Protein AF-A0A921B2R6-F1 (afdb_monomer_lite)

InterPro domains:
  IPR004843 Calcineurin-like, phosphoesterase domain [PF00149] (112-328)
  IPR029052 Metallo-dependent phosphatase-like [G3DSA:3.60.21.10] (110-332)
  IPR029052 Metallo-dependent phosphatase-like [SSF56300] (111-329)

Organism: NCBI:txid51664

Foldseek 3Di:
DDDDPDCQDDPVRVVVCFVPQDADWDWDWGQGPVRDTFIWIWGQDPQRKIKTFGDDDPDDGPDFIWIWGQDPPVRTIDDIFTDDDAADPVLLVVLLVVLVVCVVVDDLLDAAEQEDEQLQEDPDRDPVHHYNCLLNVLRSSLSNLVSVNHQEYEYQENSHVLQDQLVRLLVSLLSSQCSQLVHDHQYAYAHYLNSQSLNNCVPPVVQQGSHDQCSSLVRHVVSNVVDPQKDFDDSLFSWIWGDRPQEIEIEGHQLNDDQDADPVRGGPDRSNPARHHDPVVVVRVVVVLVVNVRGHYHYGHRWQLADPVRHGRGNYCSVLVVVVVVCSVVVHDDDRDPDPDD

Sequence (342 aa):
MINKLSNFLNKQRLNQLEHYRHPGFFKVTLTNENGKKVPYTLVVTRQHQQLLLPQQKADGLTGPLYFRSYSSYFKRYNSLTELPLGARQFVKAYLQTFAEQINPKLTPASLTLGVVTDTHDKADANYTYYGSNGQQHIEELNLLDQTGILDFKGHLGDAIDGSDPGNISQAHLGKIVATLNQDKTPFFMAKGNHDENDKYDEKFFHNHPSFQANTYGNLVYKKLLSQPQIKQLSYQTGLSYFDKGQVRVIVLNTSDVPYLITANGLKKYDVKLTLAIRQQQIAELITVLQQSEGKQIVVLGHANLLKADGSEGLQFNGHAVHELLVAFNRHLKGRLCPKSTN

pLDDT: mean 83.72, std 16.18, range [24.61, 98.19]

Structure (mmCIF, N/CA/C/O backbone):
data_AF-A0A921B2R6-F1
#
_entry.id   AF-A0A921B2R6-F1
#
loop_
_atom_site.group_PDB
_atom_site.id
_atom_site.type_symbol
_atom_site.label_atom_id
_atom_site.label_alt_id
_atom_site.label_comp_id
_atom_site.label_asym_id
_atom_site.label_entity_id
_atom_site.label_seq_id
_atom_site.pdbx_PDB_ins_code
_atom_site.Cartn_x
_atom_site.Cartn_y
_atom_site.Cartn_z
_atom_site.occupancy
_atom_site.B_iso_or_equiv
_atom_site.auth_seq_id
_atom_site.auth_comp_id
_atom_site.auth_asym_id
_atom_site.auth_atom_id
_atom_site.pdbx_PDB_model_num
ATOM 1 N N . MET A 1 1 ? -3.374 -37.370 -4.390 1.00 32.25 1 MET A N 1
ATOM 2 C CA . MET A 1 1 ? -3.129 -37.572 -5.837 1.00 32.25 1 MET A CA 1
ATOM 3 C C . MET A 1 1 ? -2.343 -36.382 -6.357 1.00 32.25 1 MET A C 1
ATOM 5 O O . MET A 1 1 ? -2.633 -35.263 -5.968 1.00 32.25 1 MET A O 1
ATOM 9 N N . ILE A 1 2 ? -1.299 -36.657 -7.132 1.00 24.61 2 ILE A N 1
ATOM 10 C CA . ILE A 1 2 ? -0.217 -35.744 -7.518 1.00 24.61 2 ILE A CA 1
ATOM 11 C C . ILE A 1 2 ? -0.722 -34.511 -8.288 1.00 24.61 2 ILE A C 1
ATOM 13 O O . ILE A 1 2 ? -1.495 -34.640 -9.236 1.00 24.61 2 ILE A O 1
ATOM 17 N N . ASN A 1 3 ? -0.211 -33.342 -7.883 1.00 31.14 3 ASN A N 1
ATOM 18 C CA . ASN A 1 3 ? -0.254 -32.053 -8.576 1.00 31.14 3 ASN A CA 1
ATOM 19 C C . ASN A 1 3 ? -0.073 -32.197 -10.097 1.00 31.14 3 ASN A C 1
ATOM 21 O O . ASN A 1 3 ? 1.013 -32.536 -10.568 1.00 31.14 3 ASN A O 1
ATOM 25 N N . LYS A 1 4 ? -1.095 -31.832 -10.874 1.00 28.98 4 LYS A N 1
ATOM 26 C CA . LYS A 1 4 ? -0.906 -31.365 -12.251 1.00 28.98 4 LYS A CA 1
ATOM 27 C C . LYS A 1 4 ? -1.136 -29.863 -12.258 1.00 28.98 4 LYS A C 1
ATOM 29 O O . LYS A 1 4 ? -2.268 -29.405 -12.363 1.00 28.98 4 LYS A O 1
ATOM 34 N N . LEU A 1 5 ? -0.035 -29.127 -12.108 1.00 31.19 5 LEU A N 1
ATOM 35 C CA . LEU A 1 5 ? 0.034 -27.716 -12.457 1.00 31.19 5 LEU A CA 1
ATOM 36 C C . LEU A 1 5 ? -0.616 -27.483 -13.827 1.00 31.19 5 LEU A C 1
ATOM 38 O O . LEU A 1 5 ? -0.401 -28.249 -14.770 1.00 31.19 5 LEU A O 1
ATOM 42 N N . SER A 1 6 ? -1.376 -26.395 -13.885 1.00 36.88 6 SER A N 1
ATOM 43 C CA . SER A 1 6 ? -1.863 -25.695 -15.069 1.00 36.88 6 SER A CA 1
ATOM 44 C C . SER A 1 6 ? -0.913 -25.821 -16.267 1.00 36.88 6 SER A C 1
ATOM 46 O O . SER A 1 6 ? 0.094 -25.120 -16.369 1.00 36.88 6 SER A O 1
ATOM 48 N N . ASN A 1 7 ? -1.250 -26.707 -17.201 1.00 40.56 7 ASN A N 1
ATOM 49 C CA . ASN A 1 7 ? -0.634 -26.771 -18.522 1.00 40.56 7 ASN A CA 1
ATOM 50 C C . ASN A 1 7 ? -1.624 -26.169 -19.520 1.00 40.56 7 ASN A C 1
ATOM 52 O O . ASN A 1 7 ? -2.203 -26.885 -20.336 1.00 40.56 7 ASN A O 1
ATOM 56 N N . PHE A 1 8 ? -1.805 -24.847 -19.465 1.00 46.44 8 PHE A N 1
ATOM 57 C CA . PHE A 1 8 ? -2.658 -24.136 -20.422 1.00 46.44 8 PHE A CA 1
ATOM 58 C C . PHE A 1 8 ? -2.160 -24.324 -21.872 1.00 46.44 8 PHE A C 1
ATOM 60 O O . PHE A 1 8 ? -2.940 -24.271 -22.818 1.00 46.44 8 PHE A O 1
ATOM 67 N N . LEU A 1 9 ? -0.869 -24.640 -22.073 1.00 51.62 9 LEU A N 1
ATOM 68 C CA . LEU A 1 9 ? -0.295 -25.016 -23.367 1.00 51.62 9 LEU A CA 1
ATOM 69 C C . LEU A 1 9 ? 0.734 -26.146 -23.204 1.00 51.62 9 LEU A C 1
ATOM 71 O O . LEU A 1 9 ? 1.780 -25.992 -22.580 1.00 51.62 9 LEU A O 1
ATOM 75 N N . ASN A 1 10 ? 0.444 -27.303 -23.797 1.00 48.66 10 ASN A N 1
ATOM 76 C CA . ASN A 1 10 ? 1.323 -28.474 -23.796 1.00 48.66 10 ASN A CA 1
ATOM 77 C C . ASN A 1 10 ? 2.674 -28.153 -24.489 1.00 48.66 10 ASN A C 1
ATOM 79 O O . ASN A 1 10 ? 2.668 -27.548 -25.562 1.00 48.66 10 ASN A O 1
ATOM 83 N N . LYS A 1 11 ? 3.823 -28.592 -23.942 1.00 44.38 11 LYS A N 1
ATOM 84 C CA . LYS A 1 11 ? 5.197 -28.305 -24.448 1.00 44.38 11 LYS A CA 1
ATOM 85 C C . LYS A 1 11 ? 5.378 -28.537 -25.960 1.00 44.38 11 LYS A C 1
ATOM 87 O O . LYS A 1 11 ? 6.055 -27.762 -26.622 1.00 44.38 11 LYS A O 1
ATOM 92 N N . GLN A 1 12 ? 4.729 -29.561 -26.522 1.00 44.69 12 GLN A N 1
ATOM 93 C CA . GLN A 1 12 ? 4.763 -29.865 -27.963 1.00 44.69 12 GLN A CA 1
ATOM 94 C C . GLN A 1 12 ? 4.092 -28.799 -28.854 1.00 44.69 12 GLN A C 1
ATOM 96 O O . GLN A 1 12 ? 4.360 -28.751 -30.051 1.00 44.69 12 GLN A O 1
ATOM 101 N N . ARG A 1 13 ? 3.220 -27.945 -28.302 1.00 54.31 13 ARG A N 1
ATOM 102 C CA . ARG A 1 13 ? 2.393 -26.989 -29.061 1.00 54.31 13 ARG A CA 1
ATOM 103 C C . ARG A 1 13 ? 3.031 -25.598 -29.190 1.00 54.31 13 ARG A C 1
ATOM 105 O O . ARG A 1 13 ? 2.726 -24.892 -30.142 1.00 54.31 13 ARG A O 1
ATOM 112 N N . LEU A 1 14 ? 3.960 -25.231 -28.300 1.00 56.03 14 LEU A N 1
ATOM 113 C CA . LEU A 1 14 ? 4.712 -23.961 -28.347 1.00 56.03 14 LEU A CA 1
ATOM 114 C C . LEU A 1 14 ? 5.789 -23.931 -29.446 1.00 56.03 14 LEU A C 1
ATOM 116 O O . LEU A 1 14 ? 6.104 -22.854 -29.960 1.00 56.03 14 LEU A O 1
ATOM 120 N N . ASN A 1 15 ? 6.289 -25.106 -29.851 1.00 59.38 15 ASN A N 1
ATOM 121 C CA . ASN A 1 15 ? 7.237 -25.258 -30.961 1.00 59.38 15 ASN A CA 1
ATOM 122 C C . ASN A 1 15 ? 6.644 -24.762 -32.290 1.00 59.38 15 ASN A C 1
ATOM 124 O O . ASN A 1 15 ? 7.364 -24.220 -33.122 1.00 59.38 15 ASN A O 1
ATOM 128 N N . GLN A 1 16 ? 5.319 -24.861 -32.465 1.00 66.19 16 GLN A N 1
ATOM 129 C CA . GLN A 1 16 ? 4.613 -24.383 -33.663 1.00 66.19 16 GLN A CA 1
ATOM 130 C C . GLN A 1 16 ? 4.596 -22.856 -33.802 1.00 66.19 16 GLN A C 1
ATOM 132 O O . GLN A 1 16 ? 4.058 -22.341 -34.773 1.00 66.19 16 GLN A O 1
ATOM 137 N N . LEU A 1 17 ? 5.105 -22.109 -32.824 1.00 76.94 17 LEU A N 1
ATOM 138 C CA . LEU A 1 17 ? 5.185 -20.654 -32.907 1.00 76.94 17 LEU A CA 1
ATOM 139 C C . LEU A 1 17 ? 6.632 -20.165 -33.092 1.00 76.94 17 LEU A C 1
ATOM 141 O O . LEU A 1 17 ? 6.852 -18.981 -33.333 1.00 76.94 17 LEU A O 1
ATOM 145 N N . GLU A 1 18 ? 7.631 -21.042 -32.954 1.00 76.25 18 GLU A N 1
ATOM 146 C CA . GLU A 1 18 ? 9.057 -20.674 -33.003 1.00 76.25 18 GLU A CA 1
ATOM 147 C C . GLU A 1 18 ? 9.562 -20.332 -34.411 1.00 76.25 18 GLU A C 1
ATOM 149 O O . GLU A 1 18 ? 10.592 -19.663 -34.555 1.00 76.25 18 GLU A O 1
ATOM 154 N N . HIS A 1 19 ? 8.843 -20.768 -35.450 1.00 81.38 19 HIS A N 1
ATOM 155 C CA . HIS A 1 19 ? 9.179 -20.458 -36.839 1.00 81.38 19 HIS A CA 1
ATOM 156 C C . HIS A 1 19 ? 8.762 -19.043 -37.261 1.00 81.38 19 HIS A C 1
ATOM 158 O O . HIS A 1 19 ? 9.298 -18.517 -38.234 1.00 81.38 19 HIS A O 1
ATOM 164 N N . TYR A 1 20 ? 7.873 -18.377 -36.515 1.00 84.88 20 TYR A N 1
ATOM 165 C CA . TYR A 1 20 ? 7.474 -16.991 -36.785 1.00 84.88 20 TYR A CA 1
ATOM 166 C C . TYR A 1 20 ? 8.503 -16.001 -36.224 1.00 84.88 20 TYR A C 1
ATOM 168 O O . TYR A 1 20 ? 8.346 -15.470 -35.126 1.00 84.88 20 TYR A O 1
ATOM 176 N N . ARG A 1 21 ? 9.583 -15.769 -36.976 1.00 79.69 21 ARG A N 1
ATOM 177 C CA . ARG A 1 21 ? 10.700 -14.893 -36.561 1.00 79.69 21 ARG A CA 1
ATOM 178 C C . ARG A 1 21 ? 10.709 -13.530 -37.239 1.00 79.69 21 ARG A C 1
ATOM 180 O O . ARG A 1 21 ? 11.340 -12.602 -36.733 1.00 79.69 21 ARG A O 1
ATOM 187 N N . HIS A 1 22 ? 10.034 -13.420 -38.378 1.00 86.06 22 HIS A N 1
ATOM 188 C CA . HIS A 1 22 ? 9.983 -12.189 -39.151 1.00 86.06 22 HIS A CA 1
ATOM 189 C C . HIS A 1 22 ? 8.864 -11.279 -38.650 1.00 86.06 22 HIS A C 1
ATOM 191 O O . HIS A 1 22 ? 7.782 -11.786 -38.343 1.00 86.06 22 HIS A O 1
ATOM 197 N N . PRO A 1 23 ? 9.098 -9.956 -38.587 1.00 89.31 23 PRO A N 1
ATOM 198 C CA . PRO A 1 23 ? 8.081 -9.013 -38.153 1.00 89.31 23 PRO A CA 1
ATOM 199 C C . PRO A 1 23 ? 6.822 -9.099 -39.019 1.00 89.31 23 PRO A C 1
ATOM 201 O O . PRO A 1 23 ? 6.918 -9.156 -40.244 1.00 89.31 23 PRO A O 1
ATOM 204 N N . GLY A 1 24 ? 5.648 -9.096 -38.394 1.00 87.44 24 GLY A N 1
ATOM 205 C CA . GLY A 1 24 ? 4.384 -9.233 -39.112 1.00 87.44 24 GLY A CA 1
ATOM 206 C C . GLY A 1 24 ? 3.217 -9.671 -38.235 1.00 87.44 24 GLY A C 1
ATOM 207 O O . GLY A 1 24 ? 3.359 -9.864 -37.028 1.00 87.44 24 GLY A O 1
ATOM 208 N N . PHE A 1 25 ? 2.059 -9.830 -38.871 1.00 87.50 25 PHE A N 1
ATOM 209 C CA . PHE A 1 25 ? 0.819 -10.282 -38.247 1.00 87.50 25 PHE A CA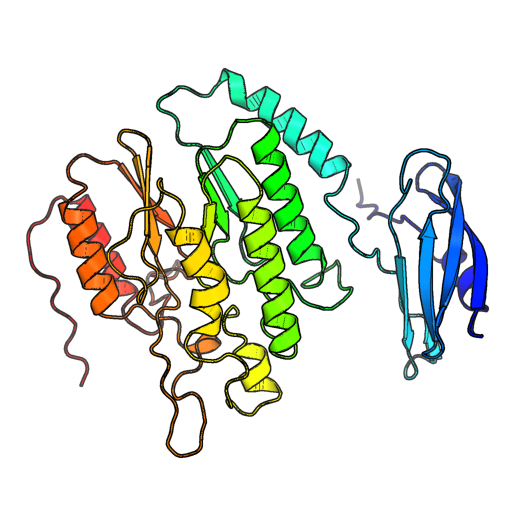 1
ATOM 210 C C . PHE A 1 25 ? 0.429 -11.639 -38.829 1.00 87.50 25 PHE A C 1
ATOM 212 O O . PHE A 1 25 ? 0.322 -11.791 -40.044 1.00 87.50 25 PHE A O 1
ATOM 219 N N . PHE A 1 26 ? 0.180 -12.618 -37.967 1.00 88.94 26 PHE A N 1
ATOM 220 C CA . PHE A 1 26 ? -0.121 -13.989 -38.356 1.00 88.94 26 PHE A CA 1
ATOM 221 C C . PHE A 1 26 ? -1.385 -14.459 -37.650 1.00 88.94 26 PHE A C 1
ATOM 223 O O . PHE A 1 26 ? -1.571 -14.227 -36.458 1.00 88.94 26 PHE A O 1
ATOM 230 N N . LYS A 1 27 ? -2.263 -15.155 -38.368 1.00 87.75 27 LYS A N 1
ATOM 231 C CA . LYS A 1 27 ? -3.397 -15.835 -37.738 1.00 87.75 27 LYS A CA 1
ATOM 232 C C . LYS A 1 27 ? -2.915 -17.181 -37.225 1.00 87.75 27 LYS A C 1
ATOM 234 O O . LYS A 1 27 ? -2.415 -17.993 -37.998 1.00 87.75 27 LYS A O 1
ATOM 239 N N . VAL A 1 28 ? -3.074 -17.418 -35.933 1.00 86.38 28 VAL A N 1
ATOM 240 C CA . VAL A 1 28 ? -2.711 -18.683 -35.294 1.00 86.38 28 VAL A CA 1
ATOM 241 C C . VAL A 1 28 ? -3.884 -19.198 -34.477 1.00 86.38 28 VAL A C 1
ATOM 243 O O . VAL A 1 28 ? -4.820 -18.471 -34.163 1.00 86.38 28 VAL A O 1
ATOM 246 N N . THR A 1 29 ? -3.883 -20.487 -34.169 1.00 82.56 29 THR A N 1
ATOM 247 C CA . THR A 1 29 ? -4.932 -21.104 -33.357 1.00 82.56 29 THR A CA 1
ATOM 248 C C . THR A 1 29 ? -4.279 -21.809 -32.189 1.00 82.56 29 THR A C 1
ATOM 250 O O . THR A 1 29 ? -3.438 -22.683 -32.382 1.00 82.56 29 THR A O 1
ATOM 253 N N . LEU A 1 30 ? -4.676 -21.432 -30.981 1.00 74.88 30 LEU A N 1
ATOM 254 C CA . LEU A 1 30 ? -4.267 -22.111 -29.759 1.00 74.88 30 LEU A CA 1
ATOM 255 C C . LEU A 1 30 ? -5.372 -23.069 -29.335 1.00 74.88 30 LEU A C 1
ATOM 257 O O . LEU A 1 30 ? -6.515 -22.935 -29.749 1.00 74.88 30 LEU A O 1
ATOM 261 N N . THR A 1 31 ? -5.044 -24.071 -28.533 1.00 68.06 31 THR A N 1
ATOM 262 C CA . THR A 1 31 ? -6.051 -24.965 -27.951 1.00 68.06 31 THR A CA 1
ATOM 263 C C . THR A 1 31 ? -6.080 -24.717 -26.456 1.00 68.06 31 THR A C 1
ATOM 265 O O . THR A 1 31 ? -5.028 -24.824 -25.834 1.00 68.06 31 THR A O 1
ATOM 268 N N . ASN A 1 32 ? -7.243 -24.378 -25.904 1.00 60.94 32 ASN A N 1
ATOM 269 C CA . ASN A 1 32 ? -7.402 -24.151 -24.469 1.00 60.94 32 ASN A CA 1
ATOM 270 C C . ASN A 1 32 ? -7.473 -25.475 -23.679 1.00 60.94 32 ASN A C 1
ATOM 272 O O . ASN A 1 32 ? -7.461 -26.563 -24.262 1.00 60.94 32 ASN A O 1
ATOM 276 N N . GLU A 1 33 ? -7.574 -25.380 -22.352 1.00 48.81 33 GLU A N 1
ATOM 277 C CA . GLU A 1 33 ? -7.611 -26.529 -21.427 1.00 48.81 33 GLU A CA 1
ATOM 278 C C . GLU A 1 33 ? -8.773 -27.498 -21.687 1.00 48.81 33 GLU A C 1
ATOM 280 O O . GLU A 1 33 ? -8.635 -28.702 -21.489 1.00 48.81 33 GLU A O 1
ATOM 285 N N . ASN A 1 34 ? -9.876 -26.998 -22.245 1.00 50.00 34 ASN A N 1
ATOM 286 C CA . ASN A 1 34 ? -11.045 -27.797 -22.622 1.00 50.00 34 ASN A CA 1
ATOM 287 C C . ASN A 1 34 ? -10.891 -28.467 -24.000 1.00 50.00 34 ASN A C 1
ATOM 289 O O . ASN A 1 34 ? -11.862 -28.965 -24.565 1.00 50.00 34 ASN A O 1
ATOM 293 N N . GLY A 1 35 ? -9.696 -28.423 -24.599 1.00 61.31 35 GLY A N 1
ATOM 294 C CA . GLY A 1 35 ? -9.436 -28.977 -25.927 1.00 61.31 35 GLY A CA 1
ATOM 295 C C . GLY A 1 35 ? -10.015 -28.148 -27.079 1.00 61.31 35 GLY A C 1
ATOM 296 O O . GLY A 1 35 ? -9.940 -28.570 -28.234 1.00 61.31 35 GLY A O 1
ATOM 297 N N . LYS A 1 36 ? -10.564 -26.956 -26.809 1.00 62.41 36 LYS A N 1
ATOM 298 C CA . LYS A 1 36 ? -11.185 -26.100 -27.825 1.00 62.41 36 LYS A CA 1
ATOM 299 C C . LYS A 1 36 ? -10.135 -25.248 -28.527 1.00 62.41 36 LYS A C 1
ATOM 301 O O . LYS A 1 36 ? -9.327 -24.577 -27.888 1.00 62.41 36 LYS A O 1
ATOM 306 N N . LYS A 1 37 ? -10.189 -25.232 -29.858 1.00 74.44 37 LYS A N 1
ATOM 307 C CA . LYS A 1 37 ? -9.386 -24.346 -30.706 1.00 74.44 37 LYS A CA 1
ATOM 308 C C . LYS A 1 37 ? -9.904 -22.905 -30.620 1.00 74.44 37 LYS A C 1
ATOM 310 O O . LYS A 1 37 ? -11.073 -22.650 -30.904 1.00 74.44 37 LYS A O 1
ATOM 315 N N . VAL A 1 38 ? -9.031 -21.980 -30.242 1.00 71.62 38 VAL A N 1
ATOM 316 C CA . VAL A 1 38 ? -9.295 -20.549 -30.075 1.00 71.62 38 VAL A CA 1
ATOM 317 C C . VAL A 1 38 ? -8.401 -19.765 -31.042 1.00 71.62 38 VAL A C 1
ATOM 319 O O . VAL A 1 38 ? -7.187 -19.993 -31.063 1.00 71.62 38 VAL A O 1
ATOM 322 N N . PRO A 1 39 ? -8.970 -18.875 -31.868 1.00 77.50 39 PRO A N 1
ATOM 323 C CA . PRO A 1 39 ? -8.202 -18.081 -32.815 1.00 77.50 39 PRO A CA 1
ATOM 324 C C . PRO A 1 39 ? -7.482 -16.907 -32.135 1.00 77.50 39 PRO A C 1
ATOM 326 O O . PRO A 1 39 ? -8.049 -16.202 -31.302 1.00 77.50 39 PRO A O 1
ATOM 329 N N . TYR A 1 40 ? -6.242 -16.672 -32.553 1.00 82.19 40 TYR A N 1
ATOM 330 C CA . TYR A 1 40 ? -5.381 -15.581 -32.111 1.00 82.19 40 TYR A CA 1
ATOM 331 C C . TYR A 1 40 ? -4.739 -14.879 -33.314 1.00 82.19 40 TYR A C 1
ATOM 333 O O . TYR A 1 40 ? -4.475 -15.482 -34.356 1.00 82.19 40 TYR A O 1
ATOM 341 N N . THR A 1 41 ? -4.442 -13.598 -33.150 1.00 84.94 41 THR A N 1
ATOM 342 C CA . THR A 1 41 ? -3.522 -12.840 -33.992 1.00 84.94 41 THR A CA 1
ATOM 343 C C . THR A 1 41 ? -2.172 -12.791 -33.286 1.00 84.94 41 THR A C 1
ATOM 345 O O . THR A 1 41 ? -2.028 -12.153 -32.247 1.00 84.94 41 THR A O 1
ATOM 348 N N . LEU A 1 42 ? -1.183 -13.480 -33.844 1.00 87.75 42 LEU A N 1
ATOM 349 C CA . LEU A 1 42 ? 0.215 -13.383 -33.454 1.00 87.75 42 LEU A CA 1
ATOM 350 C C . LEU A 1 42 ? 0.839 -12.148 -34.110 1.00 87.75 42 LEU A C 1
ATOM 352 O O . LEU A 1 42 ? 0.853 -12.036 -35.332 1.00 87.75 42 LEU A O 1
ATOM 356 N N . VAL A 1 43 ? 1.401 -11.257 -33.309 1.00 86.94 43 VAL A N 1
ATOM 357 C CA . VAL A 1 43 ? 2.208 -10.121 -33.750 1.00 86.94 43 VAL A CA 1
ATOM 358 C C . VAL A 1 43 ? 3.665 -10.439 -33.463 1.00 86.94 43 VAL A C 1
ATOM 360 O O . VAL A 1 43 ? 4.015 -10.708 -32.317 1.00 86.94 43 VAL A O 1
ATOM 363 N N . VAL A 1 44 ? 4.515 -10.395 -34.484 1.00 88.44 44 VAL A N 1
ATOM 364 C CA . VAL A 1 44 ? 5.970 -10.483 -34.331 1.00 88.44 44 VAL A CA 1
ATOM 365 C C . VAL A 1 44 ? 6.554 -9.085 -34.509 1.00 88.44 44 VAL A C 1
ATOM 367 O O . VAL A 1 44 ? 6.325 -8.444 -35.536 1.00 88.44 44 VAL A O 1
ATOM 370 N N . THR A 1 45 ? 7.288 -8.587 -33.517 1.00 82.12 45 THR A N 1
ATOM 371 C CA . THR A 1 45 ? 7.884 -7.241 -33.556 1.00 82.12 45 THR A CA 1
ATOM 372 C C . THR A 1 45 ? 9.249 -7.244 -34.247 1.00 82.12 45 THR A C 1
ATOM 374 O O . THR A 1 45 ? 9.869 -8.292 -34.440 1.00 82.12 45 THR A O 1
ATOM 377 N N . ARG A 1 46 ? 9.759 -6.052 -34.593 1.00 78.19 46 ARG A N 1
ATOM 378 C CA . ARG A 1 46 ? 11.124 -5.875 -35.131 1.00 78.19 46 ARG A CA 1
ATOM 379 C C . ARG A 1 46 ? 12.210 -6.329 -34.152 1.00 78.19 46 ARG A C 1
ATOM 381 O O . ARG A 1 46 ? 13.287 -6.713 -34.580 1.00 78.19 46 ARG A O 1
ATOM 388 N N . GLN A 1 47 ? 11.904 -6.329 -32.859 1.00 77.56 47 GLN A N 1
ATOM 389 C CA . GLN A 1 47 ? 12.764 -6.783 -31.770 1.00 77.56 47 GLN A CA 1
ATOM 390 C C . GLN A 1 47 ? 12.607 -8.288 -31.485 1.00 77.56 47 GLN A C 1
ATOM 392 O O . GLN A 1 47 ? 13.002 -8.758 -30.420 1.00 77.56 47 GLN A O 1
ATOM 397 N N . HIS A 1 48 ? 12.001 -9.048 -32.405 1.00 80.62 48 HIS A N 1
ATOM 398 C CA . HIS A 1 48 ? 11.718 -10.476 -32.251 1.00 80.62 48 HIS A CA 1
ATOM 399 C C . HIS A 1 48 ? 10.930 -10.802 -30.975 1.00 80.62 48 HIS A C 1
ATOM 401 O O . HIS A 1 48 ? 11.187 -11.803 -30.311 1.00 80.62 48 HIS A O 1
ATOM 407 N N . GLN A 1 49 ? 9.949 -9.973 -30.626 1.00 83.88 49 GLN A N 1
ATOM 408 C CA . GLN A 1 49 ? 8.958 -10.307 -29.603 1.00 83.88 49 GLN A CA 1
ATOM 409 C C . GLN A 1 49 ? 7.718 -10.886 -30.275 1.00 83.88 49 GLN A C 1
ATOM 411 O O . GLN A 1 49 ? 7.432 -10.568 -31.426 1.00 83.88 49 GLN A O 1
ATOM 416 N N . GLN A 1 50 ? 6.987 -11.727 -29.557 1.00 87.00 50 GLN A N 1
ATOM 417 C CA . GLN A 1 50 ? 5.730 -12.308 -30.001 1.00 87.00 50 GLN A CA 1
ATOM 418 C C . GLN A 1 50 ? 4.615 -11.918 -29.042 1.00 87.00 50 GLN A C 1
ATOM 420 O O . GLN A 1 50 ? 4.726 -12.193 -27.850 1.00 87.00 50 GLN A O 1
ATOM 425 N N . LEU A 1 51 ? 3.552 -11.306 -29.564 1.00 84.00 51 LEU A N 1
ATOM 426 C CA . LEU A 1 51 ? 2.320 -11.020 -28.834 1.00 84.00 51 LEU A CA 1
ATOM 427 C C . LEU A 1 51 ? 1.167 -11.826 -29.436 1.00 84.00 51 LEU A C 1
ATOM 429 O O . LEU A 1 51 ? 0.977 -11.802 -30.645 1.00 84.00 51 LEU A O 1
ATOM 433 N N . LEU A 1 52 ? 0.379 -12.518 -28.620 1.00 82.31 52 LEU A N 1
ATOM 434 C CA . LEU A 1 52 ? -0.818 -13.239 -29.055 1.00 82.31 52 LEU A CA 1
ATOM 435 C C . LEU A 1 52 ? -2.054 -12.495 -28.573 1.00 82.31 52 LEU A C 1
ATOM 437 O O . LEU A 1 52 ? -2.362 -12.494 -27.385 1.00 82.31 52 LEU A O 1
ATOM 441 N N . LEU A 1 53 ? -2.767 -11.898 -29.521 1.00 75.38 53 LEU A N 1
ATOM 442 C CA . LEU A 1 53 ? -4.018 -11.182 -29.303 1.00 75.38 53 LEU A CA 1
ATOM 443 C C . LEU A 1 53 ? -5.188 -12.133 -29.596 1.00 75.38 53 LEU A C 1
ATOM 445 O O . LEU A 1 53 ? -5.226 -12.683 -30.697 1.00 75.38 53 LEU A O 1
ATOM 449 N N . PRO A 1 54 ? -6.141 -12.366 -28.685 1.00 72.06 54 PRO A N 1
ATOM 450 C CA . PRO A 1 54 ? -7.312 -13.185 -29.003 1.00 72.06 54 PRO A CA 1
ATOM 451 C C . PRO A 1 54 ? -8.143 -12.507 -30.105 1.00 72.06 54 PRO A C 1
ATOM 453 O O . PRO A 1 54 ? -8.350 -11.292 -30.081 1.00 72.06 54 PRO A O 1
ATOM 456 N N . GLN A 1 55 ? -8.617 -13.270 -31.096 1.00 61.44 55 GLN A N 1
ATOM 457 C CA . GLN A 1 55 ? -9.500 -12.713 -32.127 1.00 61.44 55 GLN A CA 1
ATOM 458 C C . GLN A 1 55 ? -10.913 -12.529 -31.569 1.00 61.44 55 GLN A C 1
ATOM 460 O O . GLN A 1 55 ? -11.503 -13.469 -31.038 1.00 61.44 55 GLN A O 1
ATOM 465 N N . GLN A 1 56 ? -11.458 -11.319 -31.709 1.00 53.81 56 GLN A N 1
ATOM 466 C CA . GLN A 1 56 ? -12.807 -10.991 -31.253 1.00 53.81 56 GLN A CA 1
ATOM 467 C C . GLN A 1 56 ? -13.865 -11.788 -32.028 1.00 53.81 56 GLN A C 1
ATOM 469 O O . GLN A 1 56 ? -13.857 -11.827 -33.260 1.00 53.81 56 GLN A O 1
ATOM 474 N N . LYS A 1 57 ? -14.829 -12.358 -31.301 1.00 41.75 57 LYS A N 1
ATOM 475 C CA . LYS A 1 57 ? -16.176 -12.602 -31.822 1.00 41.75 57 LYS A CA 1
ATOM 476 C C . LYS A 1 57 ? -17.135 -11.724 -31.022 1.00 41.75 57 LYS A C 1
ATOM 478 O O . LYS A 1 57 ? -17.413 -12.046 -29.878 1.00 41.75 57 LYS A O 1
ATOM 483 N N . ALA A 1 58 ? -17.548 -10.621 -31.645 1.00 36.53 58 ALA A N 1
ATOM 484 C CA . ALA A 1 58 ? -18.594 -9.660 -31.270 1.00 36.53 58 ALA A CA 1
ATOM 485 C C . ALA A 1 58 ? -18.557 -8.981 -29.877 1.00 36.53 58 ALA A C 1
ATOM 487 O O . ALA A 1 58 ? -18.809 -7.784 -29.831 1.00 36.53 58 ALA A O 1
ATOM 488 N N . ASP A 1 59 ? -18.164 -9.635 -28.778 1.00 37.53 59 ASP A N 1
ATOM 489 C CA . ASP A 1 59 ? -18.568 -9.184 -27.430 1.00 37.53 59 ASP A CA 1
ATOM 490 C C . ASP A 1 59 ? -17.407 -9.042 -26.422 1.00 37.53 59 ASP A C 1
ATOM 492 O O . ASP A 1 59 ? -17.515 -9.392 -25.248 1.00 37.53 59 ASP A O 1
ATOM 496 N N . GLY A 1 60 ? -16.265 -8.508 -26.862 1.00 42.41 60 GLY A N 1
ATOM 497 C CA . GLY A 1 60 ? -15.088 -8.315 -26.007 1.00 42.41 60 GLY A CA 1
ATOM 498 C C . GLY A 1 60 ? -14.086 -9.469 -26.092 1.00 42.41 60 GLY A C 1
ATOM 499 O O . GLY A 1 60 ? -14.356 -10.535 -26.640 1.00 42.41 60 GLY A O 1
ATOM 500 N N . LEU A 1 61 ? -12.855 -9.220 -25.648 1.00 42.75 61 LEU A N 1
ATOM 501 C CA . LEU A 1 61 ? -11.727 -10.144 -25.787 1.00 42.75 61 LEU A CA 1
ATOM 502 C C . LEU A 1 61 ? -12.035 -11.478 -25.080 1.00 42.75 61 LEU A C 1
ATOM 504 O O . LEU A 1 61 ? -11.922 -11.586 -23.863 1.00 42.75 61 LEU A O 1
ATOM 508 N N . THR A 1 62 ? -12.405 -12.518 -25.830 1.00 47.00 62 THR A N 1
ATOM 509 C CA . THR A 1 62 ? -12.558 -13.870 -25.277 1.00 47.00 62 THR A CA 1
ATOM 510 C C . THR A 1 62 ? -11.187 -14.535 -25.182 1.00 47.00 62 THR A C 1
ATOM 512 O O . THR A 1 62 ? -10.825 -15.361 -26.021 1.00 47.00 62 THR A O 1
ATOM 515 N N . GLY A 1 63 ? -10.400 -14.147 -24.183 1.00 54.09 63 GLY A N 1
ATOM 516 C CA . GLY A 1 63 ? -9.175 -14.845 -23.815 1.00 54.09 63 GLY A CA 1
ATOM 517 C C . GLY A 1 63 ? -8.055 -13.930 -23.317 1.00 54.09 63 GLY A C 1
ATOM 518 O O . GLY A 1 63 ? -8.071 -12.728 -23.573 1.00 54.09 63 GLY A O 1
ATOM 519 N N . PRO A 1 64 ? -7.073 -14.504 -22.615 1.00 60.03 64 PRO A N 1
ATOM 520 C CA . PRO A 1 64 ? -5.864 -13.799 -22.211 1.00 60.03 64 PRO A CA 1
ATOM 521 C C . PRO A 1 64 ? -5.017 -13.379 -23.413 1.00 60.03 64 PRO A C 1
ATOM 523 O O . PRO A 1 64 ? -4.984 -14.070 -24.438 1.00 60.03 64 PRO A O 1
ATOM 526 N N . LEU A 1 65 ? -4.314 -12.257 -23.276 1.00 71.56 65 LEU A N 1
ATOM 527 C CA . LEU A 1 65 ? -3.284 -11.824 -24.214 1.00 71.56 65 LEU A CA 1
ATOM 528 C C . LEU A 1 65 ? -1.968 -12.451 -23.785 1.00 71.56 65 LEU A C 1
ATOM 530 O O . LEU A 1 65 ? -1.728 -12.588 -22.597 1.00 71.56 65 LEU A O 1
ATOM 534 N N . TYR A 1 66 ? -1.106 -12.841 -24.716 1.00 76.81 66 TYR A N 1
ATOM 535 C CA . TYR A 1 66 ? 0.187 -13.413 -24.346 1.00 76.81 66 TYR A CA 1
ATOM 536 C C . TYR A 1 66 ? 1.361 -12.679 -24.973 1.00 76.81 66 TYR A C 1
ATOM 538 O O . TYR A 1 66 ? 1.222 -12.041 -26.010 1.00 76.81 66 TYR A O 1
ATOM 546 N N . PHE A 1 67 ? 2.528 -12.819 -24.362 1.00 79.44 67 PHE A N 1
ATOM 547 C CA . PHE A 1 67 ? 3.796 -12.230 -24.747 1.00 79.44 67 PHE A CA 1
ATOM 548 C C . PHE A 1 67 ? 4.927 -13.253 -24.605 1.00 79.44 67 PHE A C 1
ATOM 550 O O . PHE A 1 67 ? 4.894 -14.102 -23.723 1.00 79.44 67 PHE A O 1
ATOM 557 N N . ARG A 1 68 ? 5.953 -13.167 -25.453 1.00 76.81 68 ARG A N 1
ATOM 558 C CA . ARG A 1 68 ? 7.283 -13.746 -25.205 1.00 76.81 68 ARG A CA 1
ATOM 559 C C . ARG A 1 68 ? 8.351 -13.031 -26.016 1.00 76.81 68 ARG A C 1
ATOM 561 O O . ARG A 1 68 ? 8.097 -12.574 -27.129 1.00 76.81 68 ARG A O 1
ATOM 568 N N . SER A 1 69 ? 9.567 -12.986 -25.493 1.00 79.12 69 SER A N 1
ATOM 569 C CA . SER A 1 69 ? 10.734 -12.411 -26.167 1.00 79.12 69 SER A CA 1
ATOM 570 C C . SER A 1 69 ? 11.676 -13.494 -26.690 1.00 79.12 69 SER A C 1
ATOM 572 O O . SER A 1 69 ? 11.721 -14.607 -26.160 1.00 79.12 69 SER A O 1
ATOM 574 N N . TYR A 1 70 ? 12.436 -13.182 -27.738 1.00 79.38 70 TYR A N 1
ATOM 575 C CA . TYR A 1 70 ? 13.524 -14.036 -28.201 1.00 79.38 70 TYR A CA 1
ATOM 576 C C . TYR A 1 70 ? 14.765 -13.852 -27.319 1.00 79.38 70 TYR A C 1
ATOM 578 O O . TYR A 1 70 ? 15.261 -12.739 -27.155 1.00 79.38 70 TYR A O 1
ATOM 586 N N . SER A 1 71 ? 15.289 -14.944 -26.763 1.00 74.69 71 SER A N 1
ATOM 587 C CA . SER A 1 71 ? 16.565 -14.942 -26.053 1.00 74.69 71 SER A CA 1
ATOM 588 C C . SER A 1 71 ? 17.706 -15.113 -27.051 1.00 74.69 71 SER A C 1
ATOM 590 O O . SER A 1 71 ? 17.856 -16.173 -27.664 1.00 74.69 71 SER A O 1
ATOM 592 N N . SER A 1 72 ? 18.547 -14.087 -27.184 1.00 74.06 72 SER A N 1
ATOM 593 C CA . SER A 1 72 ? 19.795 -14.170 -27.954 1.00 74.06 72 SER A CA 1
ATOM 594 C C . SER A 1 72 ? 20.778 -15.176 -27.345 1.00 74.06 72 SER A C 1
ATOM 596 O O . SER A 1 72 ? 21.473 -15.868 -28.085 1.00 74.06 72 SER A O 1
ATOM 598 N N . TYR A 1 73 ? 20.776 -15.312 -26.015 1.00 65.00 73 TYR A N 1
ATOM 599 C CA . TYR A 1 73 ? 21.620 -16.247 -25.272 1.00 65.00 73 TYR A CA 1
ATOM 600 C C . TYR A 1 73 ? 21.230 -17.711 -25.530 1.00 65.00 73 TYR A C 1
ATOM 602 O O . TYR A 1 73 ? 22.059 -18.511 -25.954 1.00 65.00 73 TYR A O 1
ATOM 610 N N . PHE A 1 74 ? 19.950 -18.059 -25.353 1.00 71.94 74 PHE A N 1
ATOM 611 C CA . PHE A 1 74 ? 19.462 -19.431 -25.560 1.00 71.94 74 PHE A CA 1
ATOM 612 C C . PHE A 1 74 ? 19.090 -19.744 -27.019 1.00 71.94 74 PHE A C 1
ATOM 614 O O . PHE A 1 74 ? 18.698 -20.871 -27.315 1.00 71.94 74 PHE A O 1
ATOM 621 N N . LYS A 1 75 ? 19.183 -18.758 -27.923 1.00 81.69 75 LYS A N 1
ATOM 622 C CA . LYS A 1 75 ? 18.824 -18.851 -29.351 1.00 81.69 75 LYS A CA 1
ATOM 623 C C . LYS A 1 75 ? 17.415 -19.411 -29.600 1.00 81.69 75 LYS A C 1
ATOM 625 O O . LYS A 1 75 ? 17.185 -20.161 -30.549 1.00 81.69 75 LYS A O 1
ATOM 630 N N . ARG A 1 76 ? 16.465 -19.044 -28.738 1.00 79.75 76 ARG A N 1
ATOM 631 C CA . ARG A 1 76 ? 15.060 -19.466 -28.813 1.00 79.75 76 ARG A CA 1
ATOM 632 C C . ARG A 1 76 ? 14.137 -18.438 -28.180 1.00 79.75 76 ARG A C 1
ATOM 634 O O . ARG A 1 76 ? 14.577 -17.600 -27.394 1.00 79.75 76 ARG A O 1
ATOM 641 N N . TYR A 1 77 ? 12.848 -18.539 -28.485 1.00 76.12 77 TYR A N 1
ATOM 642 C CA . TYR A 1 77 ? 11.835 -17.804 -27.740 1.00 76.12 77 TYR A CA 1
ATOM 643 C C . TYR A 1 77 ? 11.770 -18.294 -26.294 1.00 76.12 77 TYR A C 1
ATOM 645 O O . TYR A 1 77 ? 11.832 -19.493 -26.023 1.00 76.12 77 TYR A O 1
ATOM 653 N N . ASN A 1 78 ? 11.640 -17.347 -25.370 1.00 70.44 78 ASN A N 1
ATOM 654 C CA . ASN A 1 78 ? 11.314 -17.634 -23.983 1.00 70.44 78 ASN A CA 1
ATOM 655 C C . ASN A 1 78 ? 9.905 -18.239 -23.881 1.00 70.44 78 ASN A C 1
ATOM 657 O O . ASN A 1 78 ? 9.136 -18.256 -24.848 1.00 70.44 78 ASN A O 1
ATOM 661 N N . SER A 1 79 ? 9.559 -18.748 -22.701 1.00 68.00 79 SER A N 1
ATOM 662 C CA . SER A 1 79 ? 8.203 -19.223 -22.427 1.00 68.00 79 SER A CA 1
ATOM 663 C C . SER A 1 79 ? 7.169 -18.127 -22.686 1.00 68.00 79 SER A C 1
ATOM 665 O O . SER A 1 79 ? 7.452 -16.942 -22.530 1.00 68.00 79 SER A O 1
ATOM 667 N N . LEU A 1 80 ? 5.978 -18.549 -23.104 1.00 67.81 80 LEU A N 1
ATOM 668 C CA . LEU A 1 80 ? 4.837 -17.666 -23.292 1.00 67.81 80 LEU A CA 1
ATOM 669 C C . LEU A 1 80 ? 4.294 -17.197 -21.934 1.00 67.81 80 LEU A C 1
ATOM 671 O O . LEU A 1 80 ? 4.150 -18.009 -21.021 1.00 67.81 80 LEU A O 1
ATOM 675 N N . THR A 1 81 ? 3.960 -15.917 -21.836 1.00 60.84 81 THR A N 1
ATOM 676 C CA . THR A 1 81 ? 3.577 -15.233 -20.601 1.00 60.84 81 THR A CA 1
ATOM 677 C C . THR A 1 81 ? 2.292 -14.427 -20.857 1.00 60.84 81 THR A C 1
ATOM 679 O O . THR A 1 81 ? 2.234 -13.648 -21.797 1.00 60.84 81 THR A O 1
ATOM 682 N N . GLU A 1 82 ? 1.238 -14.615 -20.064 1.00 64.50 82 GLU A N 1
ATOM 683 C CA . GLU A 1 82 ? -0.083 -13.967 -20.217 1.00 64.50 82 GLU A CA 1
ATOM 684 C C . GLU A 1 82 ? -0.110 -12.482 -19.808 1.00 64.50 82 GLU A C 1
ATOM 686 O O . GLU A 1 82 ? -0.188 -12.201 -18.629 1.00 64.50 82 GLU A O 1
ATOM 691 N N . LEU A 1 83 ? -0.107 -11.519 -20.736 1.00 61.94 83 LEU A N 1
ATOM 692 C CA . LEU A 1 83 ? -0.247 -10.091 -20.405 1.00 61.94 83 LEU A CA 1
ATOM 693 C C . LEU A 1 83 ? -1.571 -9.795 -19.666 1.00 61.94 83 LEU A C 1
ATOM 695 O O . LEU A 1 83 ? -2.637 -10.187 -20.155 1.00 61.94 83 LEU A O 1
ATOM 699 N N . PRO A 1 84 ? -1.529 -9.066 -18.534 1.00 54.78 84 PRO A N 1
ATOM 700 C CA . PRO A 1 84 ? -2.710 -8.798 -17.729 1.00 54.78 84 PRO A CA 1
ATOM 701 C C . PRO A 1 84 ? -3.641 -7.839 -18.474 1.00 54.78 84 PRO A C 1
ATOM 703 O O . PRO A 1 84 ? -3.293 -6.700 -18.788 1.00 54.78 84 PRO A O 1
ATOM 706 N N . LEU A 1 85 ? -4.845 -8.327 -18.770 1.00 58.16 85 LEU A N 1
ATOM 707 C CA . LEU A 1 85 ? -5.942 -7.576 -19.372 1.00 58.16 85 LEU A CA 1
ATOM 708 C C . LEU A 1 85 ? -7.087 -7.473 -18.361 1.00 58.16 85 LEU A C 1
ATOM 710 O O . LEU A 1 85 ? -8.060 -8.221 -18.446 1.00 58.16 85 LEU A O 1
ATOM 714 N N . GLY A 1 86 ? -6.980 -6.564 -17.396 1.00 63.31 86 GLY A N 1
ATOM 715 C CA . GLY A 1 86 ? -8.038 -6.389 -16.404 1.00 63.31 86 GLY A CA 1
ATOM 716 C C . GLY A 1 86 ? -8.064 -7.484 -15.329 1.00 63.31 86 GLY A C 1
ATOM 717 O O . GLY A 1 86 ? -7.261 -8.425 -15.329 1.00 63.31 86 GLY A O 1
ATOM 718 N N . ALA A 1 87 ? -9.048 -7.393 -14.436 1.00 69.94 87 ALA A N 1
ATOM 719 C CA . ALA A 1 87 ? -9.305 -8.401 -13.414 1.00 69.94 87 ALA A CA 1
ATOM 720 C C . ALA A 1 87 ? -9.655 -9.782 -14.009 1.00 69.94 87 ALA A C 1
ATOM 722 O O . ALA A 1 87 ? -10.412 -9.895 -14.982 1.00 69.94 87 ALA A O 1
ATOM 723 N N . ARG A 1 88 ? -9.149 -10.862 -13.396 1.00 74.25 88 ARG A N 1
ATOM 724 C CA . ARG A 1 88 ? -9.381 -12.238 -13.870 1.00 74.25 88 ARG A CA 1
ATOM 725 C C . ARG A 1 88 ? -10.830 -12.662 -13.627 1.00 74.25 88 ARG A C 1
ATOM 727 O O . ARG A 1 88 ? -11.375 -12.496 -12.539 1.00 74.25 88 ARG A O 1
ATOM 734 N N . GLN A 1 89 ? -11.458 -13.288 -14.626 1.00 71.31 89 GLN A N 1
ATOM 735 C CA . GLN A 1 89 ? -12.884 -13.651 -14.558 1.00 71.31 89 GLN A CA 1
ATOM 736 C C . GLN A 1 89 ? -13.210 -14.646 -13.435 1.00 71.31 89 GLN A C 1
ATOM 738 O O . GLN A 1 89 ? -14.248 -14.519 -12.788 1.00 71.31 89 GLN A O 1
ATOM 743 N N . PHE A 1 90 ? -12.324 -15.610 -13.161 1.00 71.81 90 PHE A N 1
ATOM 744 C CA . PHE A 1 90 ? -12.539 -16.543 -12.050 1.00 71.81 90 PHE A CA 1
ATOM 745 C C . PHE A 1 90 ? -12.445 -15.836 -10.690 1.00 71.81 90 PHE A C 1
ATOM 747 O O . PHE A 1 90 ? -13.195 -16.182 -9.783 1.00 71.81 90 PHE A O 1
ATOM 754 N N . VAL A 1 91 ? -11.575 -14.824 -10.562 1.00 81.19 91 VAL A N 1
ATOM 755 C CA . VAL A 1 91 ? -11.473 -13.998 -9.352 1.00 81.19 91 VAL A CA 1
ATOM 756 C C . VAL A 1 91 ? -12.750 -13.190 -9.184 1.00 81.19 91 VAL A C 1
ATOM 758 O O . VAL A 1 91 ? -13.339 -13.221 -8.112 1.00 81.19 91 VAL A O 1
ATOM 761 N N . LYS A 1 92 ? -13.259 -12.569 -10.254 1.00 82.94 92 LYS A N 1
ATOM 762 C CA . LYS A 1 92 ? -14.557 -11.883 -10.226 1.00 82.94 92 LYS A CA 1
ATOM 763 C C . LYS A 1 92 ? -15.684 -12.792 -9.720 1.00 82.94 92 LYS A C 1
ATOM 765 O O . LYS A 1 92 ? -16.408 -12.411 -8.805 1.00 82.94 92 LYS A O 1
ATOM 770 N N . ALA A 1 93 ? -15.816 -13.995 -10.281 1.00 81.50 93 ALA A N 1
ATOM 771 C CA . ALA A 1 93 ? -16.842 -14.955 -9.868 1.00 81.50 93 ALA A CA 1
ATOM 772 C C . ALA A 1 93 ? -16.667 -15.417 -8.409 1.00 81.50 93 ALA A C 1
ATOM 774 O O . ALA A 1 93 ? -17.643 -15.521 -7.663 1.00 81.50 93 ALA A O 1
ATOM 775 N N . TYR A 1 94 ? -15.421 -15.657 -7.992 1.00 89.94 94 TYR A N 1
ATOM 776 C CA . TYR A 1 94 ? -15.086 -16.006 -6.615 1.00 89.94 94 TYR A CA 1
ATOM 777 C C . TYR A 1 94 ? -15.465 -14.889 -5.637 1.00 89.94 94 TYR A C 1
ATOM 779 O O . TYR A 1 94 ? -16.151 -15.155 -4.655 1.00 89.94 94 TYR A O 1
ATOM 787 N N . LEU A 1 95 ? -15.068 -13.643 -5.915 1.00 92.19 95 LEU A N 1
ATOM 788 C CA . LEU A 1 95 ? -15.326 -12.494 -5.045 1.00 92.19 95 LEU A CA 1
ATOM 789 C C . LEU A 1 95 ? -16.823 -12.195 -4.922 1.00 92.19 95 LEU A C 1
ATOM 791 O O . LEU A 1 95 ? -17.292 -11.910 -3.823 1.00 92.19 95 LEU A O 1
ATOM 795 N N . GLN A 1 96 ? -17.582 -12.344 -6.011 1.00 90.38 96 GLN A N 1
ATOM 796 C CA . GLN A 1 96 ? -19.042 -12.241 -5.983 1.00 90.38 96 GLN A CA 1
ATOM 797 C C . GLN A 1 96 ? -19.660 -13.305 -5.062 1.00 90.38 96 GLN A C 1
ATOM 799 O O . GLN A 1 96 ? -20.441 -12.984 -4.170 1.00 90.38 96 GLN A O 1
ATOM 804 N N . THR A 1 97 ? -19.250 -14.566 -5.227 1.00 93.62 97 THR A N 1
ATOM 805 C CA . THR A 1 97 ? -19.734 -15.682 -4.396 1.00 93.62 97 THR A CA 1
ATOM 806 C C . THR A 1 97 ? -19.366 -15.476 -2.923 1.00 93.62 97 THR A C 1
ATOM 808 O O . THR A 1 97 ? -20.178 -15.704 -2.029 1.00 93.62 97 THR A O 1
ATOM 811 N N . PHE A 1 98 ? -18.142 -15.017 -2.657 1.00 94.88 98 PHE A N 1
ATOM 812 C CA . PHE A 1 98 ? -17.669 -14.687 -1.316 1.00 94.88 98 PHE A CA 1
ATOM 813 C C . PHE A 1 98 ? -18.527 -13.589 -0.673 1.00 94.88 98 PHE A C 1
ATOM 815 O O . PHE A 1 98 ? -18.976 -13.745 0.464 1.00 94.88 98 PHE A O 1
ATOM 822 N N . ALA A 1 99 ? -18.804 -12.509 -1.409 1.00 94.69 99 ALA A N 1
ATOM 823 C CA . ALA A 1 99 ? -19.635 -11.412 -0.933 1.00 94.69 99 ALA A CA 1
ATOM 824 C C . ALA A 1 99 ? -21.051 -11.882 -0.576 1.00 94.69 99 ALA A C 1
ATOM 826 O O . ALA A 1 99 ? -21.542 -11.572 0.508 1.00 94.69 99 ALA A O 1
ATOM 827 N N . GLU A 1 100 ? -21.679 -12.688 -1.434 1.00 95.12 100 GLU A N 1
ATOM 828 C CA . GLU A 1 100 ? -23.011 -13.257 -1.193 1.00 95.12 100 GLU A CA 1
ATOM 829 C C . GLU A 1 100 ? -23.060 -14.135 0.068 1.00 95.12 100 GLU A C 1
ATOM 831 O O . GLU A 1 100 ? -24.043 -14.105 0.807 1.00 95.12 100 GLU A O 1
ATOM 836 N N . GLN A 1 101 ? -21.989 -14.877 0.362 1.00 95.69 101 GLN A N 1
ATOM 837 C CA . GLN A 1 101 ? -21.903 -15.735 1.550 1.00 95.69 101 GLN A CA 1
ATOM 838 C C . GLN A 1 101 ? -21.660 -14.963 2.853 1.00 95.69 101 GLN A C 1
ATOM 840 O O . GLN A 1 101 ? -22.092 -15.404 3.925 1.00 95.69 101 GLN A O 1
ATOM 845 N N . ILE A 1 102 ? -20.928 -13.850 2.786 1.00 95.25 102 ILE A N 1
ATOM 846 C CA . ILE A 1 102 ? -20.562 -13.057 3.962 1.00 95.25 102 ILE A CA 1
ATOM 847 C C . ILE A 1 102 ? -21.617 -12.008 4.292 1.00 95.25 102 ILE A C 1
ATOM 849 O O . ILE A 1 102 ? -21.885 -11.804 5.473 1.00 95.25 102 ILE A O 1
ATOM 853 N N . ASN A 1 103 ? -22.255 -11.392 3.294 1.00 94.56 103 ASN A N 1
ATOM 854 C CA . ASN A 1 103 ? -23.177 -10.275 3.496 1.00 94.56 103 ASN A CA 1
ATOM 855 C C . ASN A 1 103 ? -24.287 -10.557 4.538 1.00 94.56 103 ASN A C 1
ATOM 857 O O . ASN A 1 103 ? -24.484 -9.717 5.414 1.00 94.56 103 ASN A O 1
ATOM 861 N N . PRO A 1 104 ? -24.938 -11.743 4.576 1.00 95.25 104 PRO A N 1
ATOM 862 C CA . PRO A 1 104 ? -25.951 -12.048 5.595 1.00 95.25 104 PRO A CA 1
ATOM 863 C C . PRO A 1 104 ? -25.415 -12.143 7.034 1.00 95.25 104 PRO A C 1
ATOM 865 O O . PRO A 1 104 ? -26.201 -12.166 7.977 1.00 95.25 104 PRO A O 1
ATOM 868 N N . LYS A 1 105 ? -24.093 -12.248 7.215 1.00 94.88 105 LYS A N 1
ATOM 869 C CA . LYS A 1 105 ? -23.421 -12.341 8.523 1.00 94.88 105 LYS A CA 1
ATOM 870 C C . LYS A 1 105 ? -22.928 -10.983 9.026 1.00 94.88 105 LYS A C 1
ATOM 872 O O . LYS A 1 105 ? -22.461 -10.893 10.161 1.00 94.88 105 LYS A O 1
ATOM 877 N N . LEU A 1 106 ? -22.979 -9.949 8.186 1.00 93.94 106 LEU A N 1
ATOM 878 C CA . LEU A 1 106 ? -22.545 -8.605 8.539 1.00 93.94 106 LEU A CA 1
ATOM 879 C C . LEU A 1 106 ? -23.654 -7.872 9.295 1.00 93.94 106 LEU A C 1
ATOM 881 O O . LEU A 1 106 ? -24.838 -8.004 8.998 1.00 93.94 106 LEU A O 1
ATOM 885 N N . THR A 1 107 ? -23.253 -7.058 10.264 1.00 91.69 107 THR A N 1
ATOM 886 C CA . THR A 1 107 ? -24.147 -6.133 10.969 1.00 91.69 107 THR A CA 1
ATOM 887 C C . THR A 1 107 ? -23.734 -4.695 10.654 1.00 91.69 107 THR A C 1
ATOM 889 O O . THR A 1 107 ? -22.587 -4.470 10.263 1.00 91.69 107 THR A O 1
ATOM 892 N N . PRO A 1 108 ? -24.591 -3.684 10.887 1.00 88.50 108 PRO A N 1
ATOM 893 C CA . PRO A 1 108 ? -24.185 -2.284 10.742 1.00 88.50 108 PRO A CA 1
ATOM 894 C C . PRO A 1 108 ? -22.956 -1.895 11.587 1.00 88.50 108 PRO A C 1
ATOM 896 O O . PRO A 1 108 ? -22.235 -0.965 11.230 1.00 88.50 108 PRO A O 1
ATOM 899 N N . ALA A 1 109 ? -22.699 -2.616 12.686 1.00 88.94 109 ALA A N 1
ATOM 900 C CA . ALA A 1 109 ? -21.539 -2.419 13.554 1.00 88.94 109 ALA A CA 1
ATOM 901 C C . ALA A 1 109 ? -20.259 -3.118 13.054 1.00 88.94 109 ALA A C 1
ATOM 903 O O . ALA A 1 109 ? -19.178 -2.854 13.575 1.00 88.94 109 ALA A O 1
ATOM 904 N N . SER A 1 110 ? -20.355 -4.008 12.063 1.00 93.12 110 SER A N 1
ATOM 905 C CA . SER A 1 110 ? -19.203 -4.704 11.490 1.00 93.12 110 SER A CA 1
ATOM 906 C C . SER A 1 110 ? -18.343 -3.736 10.674 1.00 93.12 110 SER A C 1
ATOM 908 O O . SER A 1 110 ? -18.864 -3.021 9.822 1.00 93.12 110 SER A O 1
ATOM 910 N N . LEU A 1 111 ? -17.028 -3.743 10.897 1.00 95.12 111 LEU A N 1
ATOM 911 C CA . LEU A 1 111 ? -16.057 -3.117 10.000 1.00 95.12 111 LEU A CA 1
ATOM 912 C C . LEU A 1 111 ? -15.573 -4.151 8.981 1.00 95.12 111 LEU A C 1
ATOM 914 O O . LEU A 1 111 ? -15.126 -5.233 9.358 1.00 95.12 111 LEU A O 1
ATOM 918 N N . THR A 1 112 ? -15.619 -3.794 7.704 1.00 96.00 112 THR A N 1
ATOM 919 C CA . THR A 1 112 ? -15.161 -4.636 6.594 1.00 96.00 112 THR A CA 1
ATOM 920 C C . THR A 1 112 ? -14.055 -3.941 5.810 1.00 96.00 112 THR A C 1
ATOM 922 O O . THR A 1 112 ? -14.213 -2.816 5.332 1.00 96.00 112 THR A O 1
ATOM 925 N N . LEU A 1 113 ? -12.908 -4.615 5.703 1.00 96.19 113 LEU A N 1
ATOM 926 C CA . LEU A 1 113 ? -11.705 -4.081 5.073 1.00 96.19 113 LEU A CA 1
ATOM 927 C C . LEU A 1 113 ? -11.320 -4.919 3.857 1.00 96.19 113 LEU A C 1
ATOM 929 O O . LEU A 1 113 ? -11.193 -6.139 3.959 1.00 96.19 113 LEU A O 1
ATOM 933 N N . GLY A 1 114 ? -11.084 -4.261 2.726 1.00 95.56 114 GLY A N 1
ATOM 934 C CA . GLY A 1 114 ? -10.450 -4.867 1.560 1.00 95.56 114 GLY A CA 1
ATOM 935 C C . GLY A 1 114 ? -8.970 -4.498 1.527 1.00 95.56 114 GLY A C 1
ATOM 936 O O . GLY A 1 114 ? -8.644 -3.333 1.326 1.00 95.56 114 GLY A O 1
ATOM 937 N N . VAL A 1 115 ? -8.066 -5.454 1.730 1.00 96.25 115 VAL A N 1
ATOM 938 C CA . VAL A 1 115 ? -6.636 -5.152 1.895 1.00 96.25 115 VAL A CA 1
ATOM 939 C C . VAL A 1 115 ? -5.789 -5.964 0.928 1.00 96.25 115 VAL A C 1
ATOM 941 O O . VAL A 1 115 ? -5.971 -7.172 0.797 1.00 96.25 115 VAL A O 1
ATOM 944 N N . VAL A 1 116 ? -4.837 -5.291 0.287 1.00 96.06 116 VAL A N 1
ATOM 945 C CA . VAL A 1 116 ? -3.759 -5.898 -0.497 1.00 96.06 116 VAL A CA 1
ATOM 946 C C . VAL A 1 116 ? -2.417 -5.289 -0.070 1.00 96.06 116 VAL A C 1
ATOM 948 O O . VAL A 1 116 ? -2.375 -4.191 0.483 1.00 96.06 116 VAL A O 1
ATOM 951 N N . THR A 1 117 ? -1.318 -6.008 -0.262 1.00 97.25 117 THR A N 1
ATOM 952 C CA . THR A 1 117 ? 0.043 -5.561 0.074 1.00 97.25 117 THR A CA 1
ATOM 953 C C . THR A 1 117 ? 1.036 -6.170 -0.901 1.00 97.25 117 THR A C 1
ATOM 955 O O . THR A 1 117 ? 0.689 -7.156 -1.555 1.00 97.25 117 THR A O 1
ATOM 958 N N . ASP A 1 118 ? 2.239 -5.596 -0.984 1.00 95.44 118 ASP A N 1
ATOM 959 C CA . ASP A 1 118 ? 3.382 -6.180 -1.697 1.00 95.44 118 ASP A CA 1
ATOM 960 C C . ASP A 1 118 ? 3.028 -6.640 -3.118 1.00 95.44 118 ASP A C 1
ATOM 962 O O . ASP A 1 118 ? 3.406 -7.725 -3.569 1.00 95.44 118 ASP A O 1
ATOM 966 N N . THR A 1 119 ? 2.254 -5.823 -3.836 1.00 93.56 119 THR A N 1
ATOM 967 C CA . THR A 1 119 ? 1.902 -6.139 -5.223 1.00 93.56 119 THR A CA 1
ATOM 968 C C . THR A 1 119 ? 3.078 -5.914 -6.161 1.00 93.56 119 THR A C 1
ATOM 970 O O . THR A 1 119 ? 3.129 -6.573 -7.201 1.00 93.56 119 THR A O 1
ATOM 973 N N . HIS A 1 120 ? 4.028 -5.046 -5.770 1.00 93.44 120 HIS A N 1
ATOM 974 C CA . HIS A 1 120 ? 5.291 -4.791 -6.467 1.00 93.44 120 HIS A CA 1
ATOM 975 C C . HIS A 1 120 ? 5.084 -4.654 -7.985 1.00 93.44 120 HIS A C 1
ATOM 977 O O . HIS A 1 120 ? 5.749 -5.308 -8.792 1.00 93.44 120 HIS A O 1
ATOM 983 N N . ASP A 1 121 ? 4.118 -3.825 -8.391 1.00 87.25 121 ASP A N 1
ATOM 984 C CA . ASP A 1 121 ? 3.806 -3.616 -9.803 1.00 87.25 121 ASP A CA 1
ATOM 985 C C . ASP A 1 121 ? 5.009 -3.007 -10.536 1.00 87.25 121 ASP A C 1
ATOM 987 O O . ASP A 1 121 ? 5.694 -2.112 -10.026 1.00 87.25 121 ASP A O 1
ATOM 991 N N . LYS A 1 122 ? 5.290 -3.522 -11.734 1.00 79.12 122 LYS A N 1
ATOM 992 C CA . LYS A 1 122 ? 6.413 -3.081 -12.573 1.00 79.12 122 LYS A CA 1
ATOM 993 C C . LYS A 1 122 ? 6.199 -3.422 -14.043 1.00 79.12 122 LYS A C 1
ATOM 995 O O . LYS A 1 122 ? 5.423 -4.317 -14.391 1.00 79.12 122 LYS A O 1
ATOM 1000 N N . ALA A 1 123 ? 6.937 -2.750 -14.917 1.00 67.25 123 ALA A N 1
ATOM 1001 C CA . ALA A 1 123 ? 6.932 -2.919 -16.366 1.00 67.25 123 ALA A CA 1
ATOM 1002 C C . ALA A 1 123 ? 7.679 -4.195 -16.811 1.00 67.25 123 ALA A C 1
ATOM 1004 O O . ALA A 1 123 ? 8.618 -4.163 -17.605 1.00 67.25 123 ALA A O 1
ATOM 1005 N N . ASP A 1 124 ? 7.241 -5.348 -16.307 1.00 61.81 124 ASP A N 1
ATOM 1006 C CA . ASP A 1 124 ? 7.753 -6.670 -16.662 1.00 61.81 124 ASP A CA 1
ATOM 1007 C C . ASP A 1 124 ? 6.598 -7.675 -16.751 1.00 61.81 124 ASP A C 1
ATOM 1009 O O . ASP A 1 124 ? 5.591 -7.594 -16.041 1.00 61.81 124 ASP A O 1
ATOM 1013 N N . ALA A 1 125 ? 6.741 -8.644 -17.643 1.00 48.44 125 ALA A N 1
ATOM 1014 C CA . ALA A 1 125 ? 5.748 -9.681 -17.890 1.00 48.44 125 ALA A CA 1
ATOM 1015 C C . ALA A 1 125 ? 6.103 -10.944 -17.092 1.00 48.44 125 ALA A C 1
ATOM 1017 O O . ALA A 1 125 ? 6.259 -12.015 -17.675 1.00 48.44 125 ALA A O 1
ATOM 1018 N N . ASN A 1 126 ? 6.294 -10.821 -15.774 1.00 47.16 126 ASN A N 1
ATOM 1019 C CA . ASN A 1 126 ? 6.621 -11.946 -14.896 1.00 47.16 126 ASN A CA 1
ATOM 1020 C C . ASN A 1 126 ? 5.437 -12.298 -13.982 1.00 47.16 126 ASN A C 1
ATOM 1022 O O . ASN A 1 126 ? 5.188 -11.615 -12.999 1.00 47.16 126 ASN A O 1
ATOM 1026 N N . TYR A 1 127 ? 4.743 -13.400 -14.289 1.00 45.00 127 TYR A N 1
ATOM 1027 C CA . TYR A 1 127 ? 3.551 -13.857 -13.547 1.00 45.00 127 TYR A CA 1
ATOM 1028 C C . TYR A 1 127 ? 3.843 -14.728 -12.329 1.00 45.00 127 TYR A C 1
ATOM 1030 O O . TYR A 1 127 ? 2.918 -15.121 -11.626 1.00 45.00 127 TYR A O 1
ATOM 1038 N N . THR A 1 128 ? 5.104 -15.097 -12.111 1.00 39.09 128 THR A N 1
ATOM 1039 C CA . THR A 1 128 ? 5.500 -15.989 -11.005 1.00 39.09 128 THR A CA 1
ATOM 1040 C C . THR A 1 128 ? 6.091 -15.246 -9.814 1.00 39.09 128 THR A C 1
ATOM 1042 O O . THR A 1 128 ? 6.332 -15.852 -8.775 1.00 39.09 128 THR A O 1
ATOM 1045 N N . TYR A 1 129 ? 6.349 -13.952 -9.976 1.00 56.78 129 TYR A N 1
ATOM 1046 C CA . TYR A 1 129 ? 6.917 -13.086 -8.955 1.00 56.78 129 TYR A CA 1
ATOM 1047 C C . TYR A 1 129 ? 6.284 -11.696 -9.113 1.00 56.78 129 TYR A C 1
ATOM 1049 O O . TYR A 1 129 ? 5.060 -11.586 -9.141 1.00 56.78 129 TYR A O 1
ATOM 1057 N N . TYR A 1 130 ? 7.099 -10.658 -9.275 1.00 65.94 130 TYR A N 1
ATOM 1058 C CA . TYR A 1 130 ? 6.660 -9.281 -9.474 1.00 65.94 130 TYR A CA 1
ATOM 1059 C C . TYR A 1 130 ? 6.683 -8.881 -10.947 1.00 65.94 130 TYR A C 1
ATOM 1061 O O . TYR A 1 130 ? 7.669 -9.121 -11.655 1.00 65.94 130 TYR A O 1
ATOM 1069 N N . GLY A 1 131 ? 5.607 -8.240 -11.387 1.00 65.38 131 GLY A N 1
ATOM 1070 C CA . GLY A 1 131 ? 5.348 -7.863 -12.767 1.00 65.38 131 GLY A CA 1
ATOM 1071 C C . GLY A 1 131 ? 4.064 -7.047 -12.872 1.00 65.38 131 GLY A C 1
ATOM 1072 O O . GLY A 1 131 ? 3.495 -6.614 -11.874 1.00 65.38 131 GLY A O 1
ATOM 1073 N N . SER A 1 132 ? 3.570 -6.888 -14.094 1.00 67.12 132 SER A N 1
ATOM 1074 C CA . SER A 1 132 ? 2.316 -6.172 -14.382 1.00 67.12 132 SER A CA 1
ATOM 1075 C C . SER A 1 132 ? 1.054 -6.789 -13.744 1.00 67.12 132 SER A C 1
ATOM 1077 O O . SER A 1 132 ? -0.033 -6.214 -13.813 1.00 67.12 132 SER A O 1
ATOM 1079 N N . ASN A 1 133 ? 1.168 -7.969 -13.125 1.00 72.50 133 ASN A N 1
ATOM 1080 C CA . ASN A 1 133 ? 0.122 -8.568 -12.299 1.00 72.50 133 ASN A CA 1
ATOM 1081 C C . ASN A 1 133 ? -0.128 -7.794 -10.995 1.00 72.50 133 ASN A C 1
ATOM 1083 O O . ASN A 1 133 ? -1.208 -7.948 -10.426 1.00 72.50 133 ASN A O 1
ATOM 1087 N N . GLY A 1 134 ? 0.808 -6.953 -10.543 1.00 83.50 134 GLY A N 1
ATOM 1088 C CA . GLY A 1 134 ? 0.604 -6.115 -9.363 1.00 83.50 134 GLY A CA 1
ATOM 1089 C C . GLY A 1 134 ? -0.634 -5.230 -9.517 1.00 83.50 134 GLY A C 1
ATOM 1090 O O . GLY A 1 134 ? -1.564 -5.308 -8.715 1.00 83.50 134 GLY A O 1
ATOM 1091 N N . GLN A 1 135 ? -0.732 -4.513 -10.639 1.00 84.31 135 GLN A N 1
ATOM 1092 C CA . GLN A 1 135 ? -1.915 -3.732 -11.003 1.00 84.31 135 GLN A CA 1
ATOM 1093 C C . GLN A 1 135 ? -3.188 -4.590 -11.133 1.00 84.31 135 GLN A C 1
ATOM 1095 O O . GLN A 1 135 ? -4.273 -4.143 -10.760 1.00 84.31 135 GLN A O 1
ATOM 1100 N N . GLN A 1 136 ? -3.079 -5.825 -11.631 1.00 84.12 136 GLN A N 1
ATOM 1101 C CA . GLN A 1 136 ? -4.226 -6.734 -11.738 1.00 84.12 136 GLN A CA 1
ATOM 1102 C C . GLN A 1 136 ? -4.801 -7.095 -10.358 1.00 84.12 136 GLN A C 1
ATOM 1104 O O . GLN A 1 136 ? -6.020 -7.162 -10.211 1.00 84.12 136 GLN A O 1
ATOM 1109 N N . HIS A 1 137 ? -3.960 -7.271 -9.334 1.00 89.19 137 HIS A N 1
ATOM 1110 C CA . HIS A 1 137 ? -4.424 -7.503 -7.960 1.00 89.19 137 HIS A CA 1
ATOM 1111 C C . HIS A 1 137 ? -5.200 -6.307 -7.397 1.00 89.19 137 HIS A C 1
ATOM 1113 O O . HIS A 1 137 ? -6.180 -6.499 -6.677 1.00 89.19 137 HIS A O 1
ATOM 1119 N N . ILE A 1 138 ? -4.821 -5.080 -7.769 1.00 91.88 138 ILE A N 1
ATOM 1120 C CA . ILE A 1 138 ? -5.555 -3.865 -7.384 1.00 91.88 138 ILE A CA 1
ATOM 1121 C C . ILE A 1 138 ? -6.921 -3.820 -8.059 1.00 91.88 138 ILE A C 1
ATOM 1123 O O . ILE A 1 138 ? -7.927 -3.559 -7.404 1.00 91.88 138 ILE A O 1
ATOM 1127 N N . GLU A 1 139 ? -6.971 -4.108 -9.360 1.00 89.56 139 GLU A N 1
ATOM 1128 C CA . GLU A 1 139 ? -8.223 -4.163 -10.120 1.00 89.56 139 GLU A CA 1
ATOM 1129 C C . GLU A 1 139 ? -9.175 -5.228 -9.554 1.00 89.56 139 GLU A C 1
ATOM 1131 O O . GLU A 1 139 ? -10.380 -5.004 -9.478 1.00 89.56 139 GLU A O 1
ATOM 1136 N N . GLU A 1 140 ? -8.639 -6.361 -9.101 1.00 90.00 140 GLU A N 1
ATOM 1137 C CA . GLU A 1 140 ? -9.402 -7.440 -8.469 1.00 90.00 140 GLU A CA 1
ATOM 1138 C C . GLU A 1 140 ? -9.908 -7.089 -7.078 1.00 90.00 140 GLU A C 1
ATOM 1140 O O . GLU A 1 140 ? -11.075 -7.342 -6.789 1.00 90.00 140 GLU A O 1
ATOM 1145 N N . LEU A 1 141 ? -9.080 -6.461 -6.237 1.00 93.00 141 LEU A N 1
ATOM 1146 C CA . LEU A 1 141 ? -9.545 -5.895 -4.972 1.00 93.00 141 LEU A CA 1
ATOM 1147 C C . LEU A 1 141 ? -10.700 -4.920 -5.225 1.00 93.00 141 LEU A C 1
ATOM 1149 O O . LEU A 1 141 ? -11.700 -4.937 -4.511 1.00 93.00 141 LEU A O 1
ATOM 1153 N N . ASN A 1 142 ? -10.586 -4.103 -6.272 1.00 91.69 142 ASN A N 1
ATOM 1154 C CA . ASN A 1 142 ? -11.588 -3.105 -6.601 1.00 91.69 142 ASN A CA 1
ATOM 1155 C C . ASN A 1 142 ? -12.929 -3.719 -7.049 1.00 91.69 142 ASN A C 1
ATOM 1157 O O . ASN A 1 142 ? -13.974 -3.102 -6.869 1.00 91.69 142 ASN A O 1
ATOM 1161 N N . LEU A 1 143 ? -12.952 -4.969 -7.530 1.00 91.00 143 LEU A N 1
ATOM 1162 C CA . LEU A 1 143 ? -14.210 -5.672 -7.812 1.00 91.00 143 LEU A CA 1
ATOM 1163 C C . LEU A 1 143 ? -15.069 -5.898 -6.559 1.00 91.00 143 LEU A C 1
ATOM 1165 O O . LEU A 1 143 ? -16.291 -5.936 -6.680 1.00 91.00 143 LEU A O 1
ATOM 1169 N N . LEU A 1 144 ? -14.467 -6.026 -5.368 1.00 91.44 144 LEU A N 1
ATOM 1170 C CA . LEU A 1 144 ? -15.224 -6.149 -4.113 1.00 91.44 144 LEU A CA 1
ATOM 1171 C C . LEU A 1 144 ? -15.989 -4.871 -3.755 1.00 91.44 144 LEU A C 1
ATOM 1173 O O . LEU A 1 144 ? -16.956 -4.932 -3.003 1.00 91.44 144 LEU A O 1
ATOM 1177 N N . ASP A 1 145 ? -15.602 -3.716 -4.297 1.00 88.75 145 ASP A N 1
ATOM 1178 C CA . ASP A 1 145 ? -16.372 -2.486 -4.108 1.00 88.75 145 ASP A CA 1
ATOM 1179 C C . ASP A 1 145 ? -17.786 -2.613 -4.680 1.00 88.75 145 ASP A C 1
ATOM 1181 O O . ASP A 1 145 ? -18.768 -2.203 -4.063 1.00 88.75 145 ASP A O 1
ATOM 1185 N N . GLN A 1 146 ? -17.889 -3.266 -5.841 1.00 85.44 146 GLN A N 1
ATOM 1186 C CA . GLN A 1 146 ? -19.135 -3.420 -6.589 1.00 85.44 146 GLN A CA 1
ATOM 1187 C C . GLN A 1 146 ? -20.160 -4.275 -5.841 1.00 85.44 146 GLN A C 1
ATOM 1189 O O . GLN A 1 146 ? -21.355 -4.181 -6.118 1.00 85.44 146 GLN A O 1
ATOM 1194 N N . THR A 1 147 ? -19.714 -5.091 -4.885 1.00 88.69 147 THR A N 1
ATOM 1195 C CA . THR A 1 147 ? -20.600 -5.917 -4.063 1.00 88.69 147 THR A CA 1
ATOM 1196 C C . THR A 1 147 ? -21.185 -5.139 -2.882 1.00 88.69 147 THR A C 1
ATOM 1198 O O . THR A 1 147 ? -22.093 -5.638 -2.222 1.00 88.69 147 THR A O 1
ATOM 1201 N N . GLY A 1 148 ? -20.681 -3.930 -2.600 1.00 88.94 148 GLY A N 1
ATOM 1202 C CA . GLY A 1 148 ? -21.146 -3.061 -1.516 1.00 88.94 148 GLY A CA 1
ATOM 1203 C C . GLY A 1 148 ? -20.793 -3.550 -0.111 1.00 88.94 148 GLY A C 1
ATOM 1204 O O . GLY A 1 148 ? -21.320 -3.015 0.861 1.00 88.94 148 GLY A O 1
ATOM 1205 N N . ILE A 1 149 ? -19.928 -4.564 0.011 1.00 93.06 149 ILE A N 1
ATOM 1206 C CA . ILE A 1 149 ? -19.612 -5.177 1.308 1.00 93.06 149 ILE A CA 1
ATOM 1207 C C . ILE A 1 149 ? -18.487 -4.472 2.057 1.00 93.06 149 ILE A C 1
ATOM 1209 O O . ILE A 1 149 ? -18.211 -4.896 3.168 1.00 93.06 149 ILE A O 1
ATOM 1213 N N . LEU A 1 150 ? -17.782 -3.517 1.439 1.00 95.38 150 LEU A N 1
ATOM 1214 C CA . LEU A 1 150 ? -16.584 -2.893 1.999 1.00 95.38 150 LEU A CA 1
ATOM 1215 C C . LEU A 1 150 ? -16.891 -1.520 2.595 1.00 95.38 150 LEU A C 1
ATOM 1217 O O . LEU A 1 150 ? -17.590 -0.709 1.995 1.00 95.38 150 LEU A O 1
ATOM 1221 N N . ASP A 1 151 ? -16.280 -1.237 3.742 1.00 96.31 151 ASP A N 1
ATOM 1222 C CA . ASP A 1 151 ? -16.299 0.090 4.364 1.00 96.31 151 ASP A CA 1
ATOM 1223 C C . ASP A 1 151 ? -15.049 0.898 4.053 1.00 96.31 151 ASP A C 1
ATOM 1225 O O . ASP A 1 151 ? -15.081 2.127 4.034 1.00 96.31 151 ASP A O 1
ATOM 1229 N N . PHE A 1 152 ? -13.936 0.196 3.855 1.00 97.06 152 PHE A N 1
ATOM 1230 C CA . PHE A 1 152 ? -12.634 0.789 3.624 1.00 97.06 152 PHE A CA 1
ATOM 1231 C C . PHE A 1 152 ? -11.759 -0.202 2.856 1.00 97.06 152 PHE A C 1
ATOM 1233 O O . PHE A 1 152 ? -11.784 -1.404 3.131 1.00 97.06 152 PHE A O 1
ATOM 1240 N N . LYS A 1 153 ? -10.989 0.269 1.876 1.00 96.94 153 LYS A N 1
ATOM 1241 C CA . LYS A 1 153 ? -10.117 -0.602 1.069 1.00 96.94 153 LYS A CA 1
ATOM 1242 C C . LYS A 1 153 ? -8.755 0.017 0.823 1.00 96.94 153 LYS A C 1
ATOM 1244 O O . LYS A 1 153 ? -8.630 1.229 0.877 1.00 96.94 153 LYS A O 1
ATOM 1249 N N . GLY A 1 154 ? -7.723 -0.756 0.527 1.00 96.50 154 GLY A N 1
ATOM 1250 C CA . GLY A 1 154 ? -6.439 -0.126 0.255 1.00 96.50 154 GLY A CA 1
ATOM 1251 C C . GLY A 1 154 ? -5.242 -1.041 0.169 1.00 96.50 154 GLY A C 1
ATOM 1252 O O . GLY A 1 154 ? -5.354 -2.266 0.211 1.00 96.50 154 GLY A O 1
ATOM 1253 N N . HIS A 1 155 ? -4.090 -0.385 0.047 1.00 97.81 155 HIS A N 1
ATOM 1254 C CA . HIS A 1 155 ? -2.783 -1.015 -0.071 1.00 97.81 155 HIS A CA 1
ATOM 1255 C C . HIS A 1 155 ? -1.947 -0.778 1.185 1.00 97.81 155 HIS A C 1
ATOM 1257 O O . HIS A 1 155 ? -1.870 0.357 1.660 1.00 97.81 155 HIS A O 1
ATOM 1263 N N . LEU A 1 156 ? -1.267 -1.800 1.697 1.00 98.06 156 LEU A N 1
ATOM 1264 C CA . LEU A 1 156 ? -0.363 -1.659 2.847 1.00 98.06 156 LEU A CA 1
ATOM 1265 C C . LEU A 1 156 ? 1.065 -1.227 2.475 1.00 98.06 156 LEU A C 1
ATOM 1267 O O . LEU A 1 156 ? 1.927 -1.266 3.334 1.00 98.06 156 LEU A O 1
ATOM 1271 N N . GLY A 1 157 ? 1.300 -0.700 1.272 1.00 97.00 157 GLY A N 1
ATOM 1272 C CA . GLY A 1 157 ? 2.643 -0.334 0.794 1.00 97.00 157 GLY A CA 1
ATOM 1273 C C . GLY A 1 157 ? 3.304 -1.379 -0.102 1.00 97.00 157 GLY A C 1
ATOM 1274 O O . GLY A 1 157 ? 2.790 -2.486 -0.256 1.00 97.00 157 GLY A O 1
ATOM 1275 N N . ASP A 1 158 ? 4.384 -0.965 -0.764 1.00 97.56 158 ASP A N 1
ATOM 1276 C CA . ASP A 1 158 ? 5.070 -1.701 -1.833 1.00 97.56 158 ASP A CA 1
ATOM 1277 C C . ASP A 1 158 ? 4.112 -2.033 -2.986 1.00 97.56 158 ASP A C 1
ATOM 1279 O O . ASP A 1 158 ? 3.950 -3.170 -3.441 1.00 97.56 158 ASP A O 1
ATOM 1283 N N . ALA A 1 159 ? 3.412 -0.993 -3.434 1.00 96.94 159 ALA A N 1
ATOM 1284 C CA . ALA A 1 159 ? 2.516 -1.055 -4.577 1.00 96.94 159 ALA A CA 1
ATOM 1285 C C . ALA A 1 159 ? 3.282 -1.102 -5.898 1.00 96.94 159 ALA A C 1
ATOM 1287 O O . ALA A 1 159 ? 2.828 -1.731 -6.851 1.00 96.94 159 ALA A O 1
ATOM 1288 N N . ILE A 1 160 ? 4.452 -0.467 -5.953 1.00 95.19 160 ILE A N 1
ATOM 1289 C CA . ILE A 1 160 ? 5.392 -0.595 -7.068 1.00 95.19 160 ILE A CA 1
ATOM 1290 C C . ILE A 1 160 ? 6.660 -1.317 -6.610 1.00 95.19 160 ILE A C 1
ATOM 1292 O O . ILE A 1 160 ? 7.103 -1.140 -5.481 1.00 95.19 160 ILE A O 1
ATOM 1296 N N . ASP A 1 161 ? 7.294 -2.089 -7.499 1.00 91.00 161 ASP A N 1
ATOM 1297 C CA . ASP A 1 161 ? 8.570 -2.761 -7.174 1.00 91.00 161 ASP A CA 1
ATOM 1298 C C . ASP A 1 161 ? 9.715 -1.755 -6.978 1.00 91.00 161 ASP A C 1
ATOM 1300 O O . ASP A 1 161 ? 10.761 -2.080 -6.411 1.00 91.00 161 ASP A O 1
ATOM 1304 N N . GLY A 1 162 ? 9.547 -0.538 -7.499 1.00 90.88 162 GLY A N 1
ATOM 1305 C CA . GLY A 1 162 ? 10.521 0.537 -7.389 1.00 90.88 162 GLY A CA 1
ATOM 1306 C C . GLY A 1 162 ? 11.809 0.301 -8.184 1.00 90.88 162 GLY A C 1
ATOM 1307 O O . GLY A 1 162 ? 12.801 0.957 -7.895 1.00 90.88 162 GLY A O 1
ATOM 1308 N N . SER A 1 163 ? 11.842 -0.658 -9.125 1.00 88.75 163 SER A N 1
ATOM 1309 C CA . SER A 1 163 ? 13.033 -0.999 -9.933 1.00 88.75 163 SER A CA 1
ATOM 1310 C C . SER A 1 163 ? 12.990 -0.539 -11.390 1.00 88.75 163 SER A C 1
ATOM 1312 O O . SER A 1 163 ? 13.942 -0.802 -12.130 1.00 88.75 163 SER A O 1
ATOM 1314 N N . ASP A 1 164 ? 11.922 0.144 -11.797 1.00 81.25 164 ASP A N 1
ATOM 1315 C CA . ASP A 1 164 ? 11.792 0.741 -13.123 1.00 81.25 164 ASP A CA 1
ATOM 1316 C C . ASP A 1 164 ? 12.303 2.194 -13.137 1.00 81.25 164 ASP A C 1
ATOM 1318 O O . ASP A 1 164 ? 12.405 2.840 -12.087 1.00 81.25 164 ASP A O 1
ATOM 1322 N N . PRO A 1 165 ? 12.596 2.757 -14.325 1.00 83.31 165 PRO A N 1
ATOM 1323 C CA . PRO A 1 165 ? 12.829 4.188 -14.475 1.00 83.31 165 PRO A CA 1
ATOM 1324 C C . PRO A 1 165 ? 11.739 5.026 -13.796 1.00 83.31 165 PRO A C 1
ATOM 1326 O O . PRO A 1 165 ? 10.551 4.723 -13.909 1.00 83.31 165 PRO A O 1
ATOM 1329 N N . GLY A 1 166 ? 12.130 6.118 -13.134 1.00 81.56 166 GLY A N 1
ATOM 1330 C CA . GLY A 1 166 ? 11.224 6.883 -12.269 1.00 81.56 166 GLY A CA 1
ATOM 1331 C C . GLY A 1 166 ? 9.925 7.353 -12.937 1.00 81.56 166 GLY A C 1
ATOM 1332 O O . GLY A 1 166 ? 8.875 7.353 -12.305 1.00 81.56 166 GLY A O 1
ATOM 1333 N N . ASN A 1 167 ? 9.945 7.703 -14.225 1.00 75.69 167 ASN A N 1
ATOM 1334 C CA . ASN A 1 167 ? 8.733 8.069 -14.968 1.00 75.69 167 ASN A CA 1
ATOM 1335 C C . ASN A 1 167 ? 7.771 6.885 -15.184 1.00 75.69 167 ASN A C 1
ATOM 1337 O O . ASN A 1 167 ? 6.557 7.082 -15.178 1.00 75.69 167 ASN A O 1
ATOM 1341 N N . ILE A 1 168 ? 8.299 5.671 -15.358 1.00 77.69 168 ILE A N 1
ATOM 1342 C CA . ILE A 1 168 ? 7.510 4.442 -15.474 1.00 77.69 168 ILE A CA 1
ATOM 1343 C C . ILE A 1 168 ? 6.899 4.122 -14.108 1.00 77.69 168 ILE A C 1
ATOM 1345 O O . ILE A 1 168 ? 5.677 4.065 -13.997 1.00 77.69 168 ILE A O 1
ATOM 1349 N N . SER A 1 169 ? 7.707 4.054 -13.049 1.00 84.69 169 SER A N 1
ATOM 1350 C CA . SER A 1 169 ? 7.223 3.826 -11.681 1.00 84.69 169 SER A CA 1
ATOM 1351 C C . SER A 1 169 ? 6.145 4.830 -11.248 1.00 84.69 169 SER A C 1
ATOM 1353 O O . SER A 1 169 ? 5.136 4.440 -10.664 1.00 84.69 169 SER A O 1
ATOM 1355 N N . GLN A 1 170 ? 6.289 6.118 -11.593 1.00 87.81 170 GLN A N 1
ATOM 1356 C CA . GLN A 1 170 ? 5.256 7.136 -11.344 1.00 87.81 170 GLN A CA 1
ATOM 1357 C C . GLN A 1 170 ? 3.942 6.847 -12.076 1.00 87.81 170 GLN A C 1
ATOM 1359 O O . GLN A 1 170 ? 2.869 7.028 -11.500 1.00 87.81 170 GLN A O 1
ATOM 1364 N N . ALA A 1 171 ? 4.005 6.411 -13.337 1.00 78.50 171 ALA A N 1
ATOM 1365 C CA . ALA A 1 171 ? 2.815 6.079 -14.116 1.00 78.50 171 ALA A CA 1
ATOM 1366 C C . ALA A 1 171 ? 2.080 4.861 -13.535 1.00 78.50 171 ALA A C 1
ATOM 1368 O O . ALA A 1 171 ? 0.854 4.887 -13.418 1.00 78.50 171 ALA A O 1
ATOM 1369 N N . HIS A 1 172 ? 2.825 3.832 -13.123 1.00 85.06 172 HIS A N 1
ATOM 1370 C CA . HIS A 1 172 ? 2.282 2.640 -12.472 1.00 85.06 172 HIS A CA 1
ATOM 1371 C C . HIS A 1 172 ? 1.638 2.981 -11.119 1.00 85.06 172 HIS A C 1
ATOM 1373 O O . HIS A 1 172 ? 0.451 2.722 -10.922 1.00 85.06 172 HIS A O 1
ATOM 1379 N N . LEU A 1 173 ? 2.352 3.695 -10.241 1.00 94.38 173 LEU A N 1
ATOM 1380 C CA . LEU A 1 173 ? 1.812 4.162 -8.960 1.00 94.38 173 LEU A CA 1
ATOM 1381 C C . LEU A 1 173 ? 0.558 5.032 -9.150 1.00 94.38 173 LEU A C 1
ATOM 1383 O O . LEU A 1 173 ? -0.451 4.845 -8.470 1.00 94.38 173 LEU A O 1
ATOM 1387 N N . GLY A 1 174 ? 0.583 5.952 -10.118 1.00 89.12 174 GLY A N 1
ATOM 1388 C CA . GLY A 1 174 ? -0.569 6.782 -10.464 1.00 89.12 174 GLY A CA 1
ATOM 1389 C C . GLY A 1 174 ? -1.779 5.966 -10.933 1.00 89.12 174 GLY A C 1
ATOM 1390 O O . GLY A 1 174 ? -2.909 6.288 -10.560 1.00 89.12 174 GLY A O 1
ATOM 1391 N N . LYS A 1 175 ? -1.565 4.890 -11.703 1.00 87.88 175 LYS A N 1
ATOM 1392 C CA . LYS A 1 175 ? -2.631 3.978 -12.146 1.00 87.88 175 LYS A CA 1
ATOM 1393 C C . LYS A 1 175 ? -3.228 3.188 -10.977 1.00 87.88 175 LYS A C 1
ATOM 1395 O O . LYS A 1 175 ? -4.454 3.077 -10.902 1.00 87.88 175 LYS A O 1
ATOM 1400 N N . ILE A 1 176 ? -2.399 2.710 -10.051 1.00 94.06 176 ILE A N 1
ATOM 1401 C CA . ILE A 1 176 ? -2.846 2.015 -8.834 1.00 94.06 176 ILE A CA 1
ATOM 1402 C C . ILE A 1 176 ? -3.747 2.931 -8.002 1.00 94.06 176 ILE A C 1
ATOM 1404 O O . ILE A 1 176 ? -4.884 2.567 -7.698 1.00 94.06 176 ILE A O 1
ATOM 1408 N N . VAL A 1 177 ? -3.291 4.156 -7.714 1.00 94.31 177 VAL A N 1
ATOM 1409 C CA . VAL A 1 177 ? -4.085 5.146 -6.964 1.00 94.31 177 VAL A CA 1
ATOM 1410 C C . VAL A 1 177 ? -5.382 5.478 -7.694 1.00 94.31 177 VAL A C 1
ATOM 1412 O O . VAL A 1 177 ? -6.443 5.533 -7.076 1.00 94.31 177 VAL A O 1
ATOM 1415 N N . ALA A 1 178 ? -5.323 5.684 -9.013 1.00 90.75 178 ALA A N 1
ATOM 1416 C CA . ALA A 1 178 ? -6.515 5.954 -9.805 1.00 90.75 178 ALA A CA 1
ATOM 1417 C C . ALA A 1 178 ? -7.521 4.800 -9.724 1.00 90.75 178 ALA A C 1
ATOM 1419 O O . ALA A 1 178 ? -8.710 5.068 -9.607 1.00 90.75 178 ALA A O 1
ATOM 1420 N N . THR A 1 179 ? -7.051 3.550 -9.741 1.00 91.88 179 THR A N 1
ATOM 1421 C CA . THR A 1 179 ? -7.890 2.346 -9.640 1.00 91.88 179 THR A CA 1
ATOM 1422 C C . THR A 1 179 ? -8.571 2.261 -8.278 1.00 91.88 179 THR A C 1
ATOM 1424 O O . THR A 1 179 ? -9.787 2.133 -8.221 1.00 91.88 179 THR A O 1
ATOM 1427 N N . LEU A 1 180 ? -7.824 2.429 -7.181 1.00 94.00 180 LEU A N 1
ATOM 1428 C CA . LEU A 1 180 ? -8.397 2.447 -5.827 1.00 94.00 180 LEU A CA 1
ATOM 1429 C C . LEU A 1 180 ? -9.443 3.561 -5.643 1.00 94.00 180 LEU A C 1
ATOM 1431 O O . LEU A 1 180 ? -10.405 3.389 -4.898 1.00 94.00 180 LEU A O 1
ATOM 1435 N N . ASN A 1 181 ? -9.269 4.684 -6.343 1.00 91.62 181 ASN A N 1
ATOM 1436 C CA . ASN A 1 181 ? -10.126 5.866 -6.271 1.00 91.62 181 ASN A CA 1
ATOM 1437 C C . ASN A 1 181 ? -11.305 5.868 -7.276 1.00 91.62 181 ASN A C 1
ATOM 1439 O O . ASN A 1 181 ? -11.983 6.885 -7.402 1.00 91.62 181 ASN A O 1
ATOM 1443 N N . GLN A 1 182 ? -11.552 4.797 -8.040 1.00 85.38 182 GLN A N 1
ATOM 1444 C CA . GLN A 1 182 ? -12.636 4.767 -9.047 1.00 85.38 182 GLN A CA 1
ATOM 1445 C C . GLN A 1 182 ? -14.052 4.727 -8.455 1.00 85.38 182 GLN A C 1
ATOM 1447 O O . GLN A 1 182 ? -15.026 4.986 -9.157 1.00 85.38 182 GLN A O 1
ATOM 1452 N N . ASP A 1 183 ? -14.160 4.409 -7.175 1.00 80.81 183 ASP A N 1
ATOM 1453 C CA . ASP A 1 183 ? -15.319 3.739 -6.609 1.00 80.81 183 ASP A CA 1
ATOM 1454 C C . ASP A 1 183 ? -15.787 4.398 -5.303 1.00 80.81 183 ASP A C 1
ATOM 1456 O O . ASP A 1 183 ? -15.182 5.354 -4.819 1.00 80.81 183 ASP A O 1
ATOM 1460 N N . LYS A 1 184 ? -16.903 3.921 -4.738 1.00 85.25 184 LYS A N 1
ATOM 1461 C CA . LYS A 1 184 ? -17.585 4.626 -3.637 1.00 85.25 184 LYS A CA 1
ATOM 1462 C C . LYS A 1 184 ? -16.920 4.415 -2.280 1.00 85.25 184 LYS A C 1
ATOM 1464 O O . LYS A 1 184 ? -17.019 5.295 -1.422 1.00 85.25 184 LYS A O 1
ATOM 1469 N N . THR A 1 185 ? -16.301 3.256 -2.066 1.00 95.25 185 THR A N 1
ATOM 1470 C CA . THR A 1 185 ? -15.659 2.947 -0.786 1.00 95.25 185 THR A CA 1
ATOM 1471 C C . THR A 1 185 ? -14.413 3.809 -0.625 1.00 95.25 185 THR A C 1
ATOM 1473 O O . THR A 1 185 ? -13.574 3.819 -1.533 1.00 95.25 185 THR A O 1
ATOM 1476 N N . PRO A 1 186 ? -14.249 4.506 0.514 1.00 96.25 186 PRO A N 1
ATOM 1477 C CA . PRO A 1 186 ? -13.030 5.251 0.768 1.00 96.25 186 PRO A CA 1
ATOM 1478 C C . PRO A 1 186 ? -11.819 4.316 0.726 1.00 96.25 186 PRO A C 1
ATOM 1480 O O . PRO A 1 186 ? -11.899 3.151 1.132 1.00 96.25 186 PRO A O 1
ATOM 1483 N N . PHE A 1 187 ? -10.690 4.826 0.242 1.00 96.62 187 PHE A N 1
ATOM 1484 C CA . PHE A 1 187 ? -9.462 4.053 0.134 1.00 96.62 187 PHE A CA 1
ATOM 1485 C C . PHE A 1 187 ? -8.344 4.562 1.049 1.00 96.62 187 PHE A C 1
ATOM 1487 O O . PHE A 1 187 ? -8.312 5.744 1.393 1.00 96.62 187 PHE A O 1
ATOM 1494 N N . PHE A 1 188 ? -7.408 3.678 1.397 1.00 96.12 188 PHE A N 1
ATOM 1495 C CA . PHE A 1 188 ? -6.119 4.005 2.003 1.00 96.12 188 PHE A CA 1
ATOM 1496 C C . PHE A 1 188 ? -4.938 3.508 1.180 1.00 96.12 188 PHE A C 1
ATOM 1498 O O . PHE A 1 188 ? -5.051 2.605 0.351 1.00 96.12 188 PHE A O 1
ATOM 1505 N N . MET A 1 189 ? -3.775 4.086 1.465 1.00 96.00 189 MET A N 1
ATOM 1506 C CA . MET A 1 189 ? -2.503 3.593 0.967 1.00 96.00 189 MET A CA 1
ATOM 1507 C C . MET A 1 189 ? -1.411 3.900 1.990 1.00 96.00 189 MET A C 1
ATOM 1509 O O . MET A 1 189 ? -1.062 5.065 2.193 1.00 96.00 189 MET A O 1
ATOM 1513 N N . ALA A 1 190 ? -0.904 2.864 2.657 1.00 96.00 190 ALA A N 1
ATOM 1514 C CA . ALA A 1 190 ? 0.331 2.985 3.421 1.00 96.00 190 ALA A CA 1
ATOM 1515 C C . ALA A 1 190 ? 1.511 3.057 2.443 1.00 96.00 190 ALA A C 1
ATOM 1517 O O . ALA A 1 190 ? 1.436 2.534 1.331 1.00 96.00 190 ALA A O 1
ATOM 1518 N N . LYS A 1 191 ? 2.582 3.741 2.849 1.00 96.44 191 LYS A N 1
ATOM 1519 C CA . LYS A 1 191 ? 3.801 3.868 2.051 1.00 96.44 191 LYS A CA 1
ATOM 1520 C C . LYS A 1 191 ? 4.759 2.735 2.406 1.00 96.44 191 LYS A C 1
ATOM 1522 O O . LYS A 1 191 ? 5.192 2.628 3.558 1.00 96.44 191 LYS A O 1
ATOM 1527 N N . GLY A 1 192 ? 5.118 1.936 1.413 1.00 97.00 192 GLY A N 1
ATOM 1528 C CA . GLY A 1 192 ? 6.157 0.928 1.525 1.00 97.00 192 GLY A CA 1
ATOM 1529 C C . GLY A 1 192 ? 7.557 1.477 1.286 1.00 97.00 192 GLY A C 1
ATOM 1530 O O . GLY A 1 192 ? 7.755 2.654 0.967 1.00 97.00 192 GLY A O 1
ATOM 1531 N N . ASN A 1 193 ? 8.546 0.615 1.473 1.00 96.12 193 ASN A N 1
ATOM 1532 C CA . ASN A 1 193 ? 9.954 0.963 1.332 1.00 96.12 193 ASN A CA 1
ATOM 1533 C C . ASN A 1 193 ? 10.419 0.956 -0.137 1.00 96.12 193 ASN A C 1
ATOM 1535 O O . ASN A 1 193 ? 11.489 1.480 -0.434 1.00 96.12 193 ASN A O 1
ATOM 1539 N N . HIS A 1 194 ? 9.605 0.434 -1.061 1.00 96.06 194 HIS A N 1
ATOM 1540 C CA . HIS A 1 194 ? 9.842 0.475 -2.507 1.00 96.06 194 HIS A CA 1
ATOM 1541 C C . HIS A 1 194 ? 9.136 1.634 -3.228 1.00 96.06 194 HIS A C 1
ATOM 1543 O O . HIS A 1 194 ? 9.531 2.005 -4.337 1.00 96.06 194 HIS A O 1
ATOM 1549 N N . ASP A 1 195 ? 8.127 2.250 -2.607 1.00 96.75 195 ASP A N 1
ATOM 1550 C CA . ASP A 1 195 ? 7.211 3.175 -3.290 1.00 96.75 195 ASP A CA 1
ATOM 1551 C C . ASP A 1 195 ? 7.818 4.550 -3.651 1.00 96.75 195 ASP A C 1
ATOM 1553 O O . ASP A 1 195 ? 7.195 5.349 -4.354 1.00 96.75 195 ASP A O 1
ATOM 1557 N N . GLU A 1 196 ? 9.042 4.836 -3.197 1.00 94.62 196 GLU A N 1
ATOM 1558 C CA . GLU A 1 196 ? 9.840 6.006 -3.603 1.00 94.62 196 GLU A CA 1
ATOM 1559 C C . GLU A 1 196 ? 10.903 5.698 -4.664 1.00 94.62 196 GLU A C 1
ATOM 1561 O O . GLU A 1 196 ? 11.725 6.556 -4.981 1.00 94.62 196 GLU A O 1
ATOM 1566 N N . ASN A 1 197 ? 10.840 4.505 -5.263 1.00 94.06 197 ASN A N 1
ATOM 1567 C CA . ASN A 1 197 ? 11.730 4.052 -6.333 1.00 94.06 197 ASN A CA 1
ATOM 1568 C C . ASN A 1 197 ? 13.200 3.858 -5.907 1.00 94.06 197 ASN A C 1
ATOM 1570 O O . ASN A 1 197 ? 14.093 3.784 -6.752 1.00 94.06 197 ASN A O 1
ATOM 1574 N N . ASP A 1 198 ? 13.453 3.715 -4.600 1.00 90.81 198 ASP A N 1
ATOM 1575 C CA . ASP A 1 198 ? 14.795 3.538 -4.028 1.00 90.81 198 ASP A CA 1
ATOM 1576 C C . ASP A 1 198 ? 15.539 2.315 -4.592 1.00 90.81 198 ASP A C 1
ATOM 1578 O O . ASP A 1 198 ? 16.756 2.349 -4.752 1.00 90.81 198 ASP A O 1
ATOM 1582 N N . LYS A 1 199 ? 14.831 1.244 -4.979 1.00 90.62 199 LYS A N 1
ATOM 1583 C CA . LYS A 1 199 ? 15.459 0.056 -5.585 1.00 90.62 199 LYS A CA 1
ATOM 1584 C C . LYS A 1 199 ? 16.107 0.357 -6.944 1.00 90.62 199 LYS A C 1
ATOM 1586 O O . LYS A 1 199 ? 17.138 -0.234 -7.273 1.00 90.62 199 LYS A O 1
ATOM 1591 N N . TYR A 1 200 ? 15.520 1.244 -7.745 1.00 88.50 200 TYR A N 1
ATOM 1592 C CA . TYR A 1 200 ? 16.092 1.728 -8.999 1.00 88.50 200 TYR A CA 1
ATOM 1593 C C . TYR A 1 200 ? 17.269 2.662 -8.718 1.00 88.50 200 TYR A C 1
ATOM 1595 O O . TYR A 1 200 ? 18.327 2.515 -9.337 1.00 88.50 200 TYR A O 1
ATOM 1603 N N . ASP A 1 201 ? 17.099 3.573 -7.756 1.00 89.75 201 ASP A N 1
ATOM 1604 C CA . ASP A 1 201 ? 18.118 4.551 -7.371 1.00 89.75 201 ASP A CA 1
ATOM 1605 C C . ASP A 1 201 ? 19.397 3.854 -6.883 1.00 89.75 201 ASP A C 1
ATOM 1607 O O . ASP A 1 201 ? 20.486 4.174 -7.361 1.00 8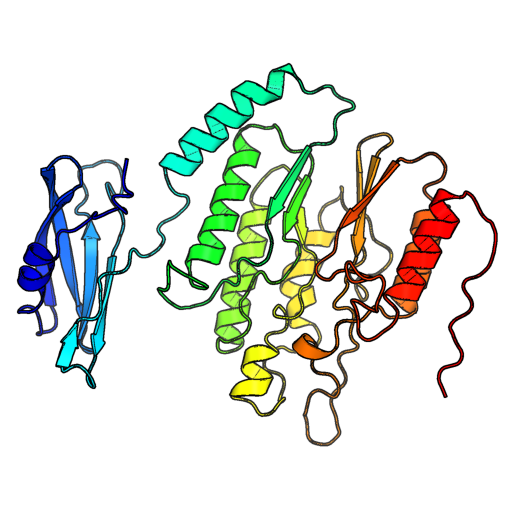9.75 201 ASP A O 1
ATOM 1611 N N . GLU A 1 202 ? 19.274 2.840 -6.023 1.00 87.06 202 GLU A N 1
ATOM 1612 C CA . GLU A 1 202 ? 20.385 2.007 -5.543 1.00 87.06 202 GLU A CA 1
ATOM 1613 C C . GLU A 1 202 ? 21.100 1.300 -6.705 1.00 87.06 202 GLU A C 1
ATOM 1615 O O . GLU A 1 202 ? 22.326 1.343 -6.829 1.00 87.06 202 GLU A O 1
ATOM 1620 N N . LYS A 1 203 ? 20.328 0.642 -7.579 1.00 82.62 203 LYS A N 1
ATOM 1621 C CA . LYS A 1 203 ? 20.867 -0.292 -8.574 1.00 82.62 203 LYS A CA 1
ATOM 1622 C C . LYS A 1 203 ? 21.461 0.388 -9.804 1.00 82.62 203 LYS A C 1
ATOM 1624 O O . LYS A 1 203 ? 22.415 -0.132 -10.382 1.00 82.62 203 LYS A O 1
ATOM 1629 N N . PHE A 1 204 ? 20.872 1.495 -10.245 1.00 75.50 204 PHE A N 1
ATOM 1630 C CA . PHE A 1 204 ? 21.173 2.093 -11.548 1.00 75.50 204 PHE A CA 1
ATOM 1631 C C . PHE A 1 204 ? 21.528 3.573 -11.482 1.00 75.50 204 PHE A C 1
ATOM 1633 O O . PHE A 1 204 ? 22.092 4.095 -12.442 1.00 75.50 204 PHE A O 1
ATOM 1640 N N . PHE A 1 205 ? 21.204 4.247 -10.379 1.00 74.81 205 PHE A N 1
ATOM 1641 C CA . PHE A 1 205 ? 21.410 5.685 -10.228 1.00 74.81 205 PHE A CA 1
ATOM 1642 C C . PHE A 1 205 ? 22.366 6.037 -9.085 1.00 74.81 205 PHE A C 1
ATOM 1644 O O . PHE A 1 205 ? 22.544 7.212 -8.785 1.00 74.81 205 PHE A O 1
ATOM 1651 N N . HIS A 1 206 ? 23.026 5.045 -8.476 1.00 82.88 206 HIS A N 1
ATOM 1652 C CA . HIS A 1 206 ? 23.993 5.228 -7.390 1.00 82.88 206 HIS A CA 1
ATOM 1653 C C . HIS A 1 206 ? 23.471 6.145 -6.266 1.00 82.88 206 HIS A C 1
ATOM 1655 O O . HIS A 1 206 ? 24.212 6.976 -5.749 1.00 82.88 206 HIS A O 1
ATOM 1661 N N . ASN A 1 207 ? 22.193 5.993 -5.901 1.00 81.62 207 ASN A N 1
ATOM 1662 C CA . ASN A 1 207 ? 21.451 6.803 -4.925 1.00 81.62 207 ASN A CA 1
ATOM 1663 C C . ASN A 1 207 ? 21.141 8.249 -5.348 1.00 81.62 207 ASN A C 1
ATOM 1665 O O . ASN A 1 207 ? 20.720 9.055 -4.512 1.00 81.62 207 ASN A O 1
ATOM 1669 N N . HIS A 1 208 ? 21.303 8.610 -6.621 1.00 87.69 208 HIS A N 1
ATOM 1670 C CA . HIS A 1 208 ? 20.657 9.807 -7.148 1.00 87.69 208 HIS A CA 1
ATOM 1671 C C . HIS A 1 208 ? 19.137 9.584 -7.214 1.00 87.69 208 HIS A C 1
ATOM 1673 O O . HIS A 1 208 ? 18.699 8.536 -7.687 1.00 87.69 208 HIS A O 1
ATOM 1679 N N . PRO A 1 209 ? 18.320 10.548 -6.764 1.00 92.81 209 PRO A N 1
ATOM 1680 C CA . PRO A 1 209 ? 16.881 10.355 -6.660 1.00 92.81 209 PRO A CA 1
ATOM 1681 C C . PRO A 1 209 ? 16.196 10.365 -8.033 1.00 92.81 209 PRO A C 1
ATOM 1683 O O . PRO A 1 209 ? 16.245 11.368 -8.752 1.00 92.81 209 PRO A O 1
ATOM 1686 N N . SER A 1 210 ? 15.486 9.290 -8.380 1.00 92.38 210 SER A N 1
ATOM 1687 C CA . SER A 1 210 ? 14.588 9.274 -9.548 1.00 92.38 210 SER A CA 1
ATOM 1688 C C . SER A 1 210 ? 13.187 9.817 -9.235 1.00 92.38 210 SER A C 1
ATOM 1690 O O . SER A 1 210 ? 12.481 10.278 -10.138 1.00 92.38 210 SER A O 1
ATOM 1692 N N . PHE A 1 211 ? 12.787 9.814 -7.961 1.00 94.38 211 PHE A N 1
ATOM 1693 C CA . PHE A 1 211 ? 11.603 10.509 -7.448 1.00 94.38 211 PHE A CA 1
ATOM 1694 C C . PHE A 1 211 ? 12.020 11.795 -6.736 1.00 94.38 211 PHE A C 1
ATOM 1696 O O . PHE A 1 211 ? 12.949 11.800 -5.937 1.00 94.38 211 PHE A O 1
ATOM 1703 N N . G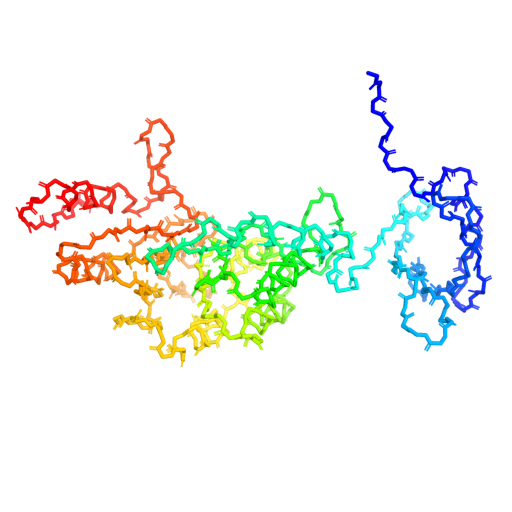LN A 1 212 ? 11.301 12.891 -6.984 1.00 92.12 212 GLN A N 1
ATOM 1704 C CA . GLN A 1 212 ? 11.494 14.135 -6.239 1.00 92.12 212 GLN A CA 1
ATOM 1705 C C . GLN A 1 212 ? 10.786 14.053 -4.880 1.00 92.12 212 GLN A C 1
ATOM 1707 O O . GLN A 1 212 ? 9.855 13.266 -4.709 1.00 92.12 212 GLN A O 1
ATOM 1712 N N . ALA A 1 213 ? 11.154 14.934 -3.942 1.00 90.25 213 ALA A N 1
ATOM 1713 C CA . ALA A 1 213 ? 10.652 14.930 -2.560 1.00 90.25 213 ALA A CA 1
ATOM 1714 C C . ALA A 1 213 ? 9.121 14.806 -2.428 1.00 90.25 213 ALA A C 1
ATOM 1716 O O . ALA A 1 213 ? 8.619 14.147 -1.525 1.00 90.25 213 ALA A O 1
ATOM 1717 N N . ASN A 1 214 ? 8.372 15.433 -3.340 1.00 90.56 214 ASN A N 1
ATOM 1718 C CA . ASN A 1 214 ? 6.910 15.461 -3.298 1.00 90.56 214 ASN A CA 1
ATOM 1719 C C . ASN A 1 214 ? 6.245 14.485 -4.280 1.00 90.56 214 ASN A C 1
ATOM 1721 O O . ASN A 1 214 ? 5.020 14.472 -4.360 1.00 90.56 214 ASN A O 1
ATOM 1725 N N . THR A 1 215 ? 7.004 13.688 -5.042 1.00 93.50 215 THR A N 1
ATOM 1726 C CA . THR A 1 215 ? 6.453 12.806 -6.085 1.00 93.50 215 THR A CA 1
ATOM 1727 C C . THR A 1 215 ? 5.433 11.825 -5.508 1.00 93.50 215 THR A C 1
ATOM 1729 O O . THR A 1 215 ? 4.294 11.803 -5.974 1.00 93.50 215 THR A O 1
ATOM 1732 N N . TYR A 1 216 ? 5.798 11.080 -4.457 1.00 94.31 216 TYR A N 1
ATOM 1733 C CA . TYR A 1 216 ? 4.889 10.125 -3.816 1.00 94.31 216 TYR A CA 1
ATOM 1734 C C . TYR A 1 216 ? 3.647 10.822 -3.244 1.00 94.31 216 TYR A C 1
ATOM 1736 O O . TYR A 1 216 ? 2.520 10.455 -3.570 1.00 94.31 216 TYR A O 1
ATOM 1744 N N . GLY A 1 217 ? 3.837 11.886 -2.455 1.00 91.50 217 GLY A N 1
ATOM 1745 C CA . GLY A 1 217 ? 2.723 12.627 -1.858 1.00 91.50 217 GLY A CA 1
ATOM 1746 C C . GLY A 1 217 ? 1.751 13.182 -2.907 1.00 91.50 217 GLY A C 1
ATOM 1747 O O . GLY A 1 217 ? 0.535 13.072 -2.752 1.00 91.50 217 GLY A O 1
ATOM 1748 N N . ASN A 1 218 ? 2.268 13.729 -4.010 1.00 92.00 218 ASN A N 1
ATOM 1749 C CA . ASN A 1 218 ? 1.442 14.302 -5.073 1.00 92.00 218 ASN A CA 1
ATOM 1750 C C . ASN A 1 218 ? 0.583 13.254 -5.791 1.00 92.00 218 ASN A C 1
ATOM 1752 O O . ASN A 1 218 ? -0.527 13.579 -6.218 1.00 92.00 218 ASN A O 1
ATOM 1756 N N . LEU A 1 219 ? 1.094 12.028 -5.935 1.00 92.56 219 LEU A N 1
ATOM 1757 C CA . LEU A 1 219 ? 0.370 10.918 -6.550 1.00 92.56 219 LEU A CA 1
ATOM 1758 C C . LEU A 1 219 ? -0.622 10.288 -5.568 1.00 92.56 219 LEU A C 1
ATOM 1760 O O . LEU A 1 219 ? -1.787 10.109 -5.914 1.00 92.56 219 LEU A O 1
ATOM 1764 N N . VAL A 1 220 ? -0.175 10.000 -4.345 1.00 93.94 220 VAL A N 1
ATOM 1765 C CA . VAL A 1 220 ? -0.920 9.213 -3.356 1.00 93.94 220 VAL A CA 1
ATOM 1766 C C . VAL A 1 220 ? -1.680 10.110 -2.384 1.00 93.94 220 VAL A C 1
ATOM 1768 O O . VAL A 1 220 ? -2.911 10.165 -2.415 1.00 93.94 220 VAL A O 1
ATOM 1771 N N . TYR A 1 221 ? -0.962 10.850 -1.536 1.00 91.75 221 TYR A N 1
ATOM 1772 C CA . TYR A 1 221 ? -1.545 11.625 -0.438 1.00 91.75 221 TYR A CA 1
ATOM 1773 C C . TYR A 1 221 ? -2.540 12.675 -0.924 1.00 91.75 221 TYR A C 1
ATOM 1775 O O . TYR A 1 221 ? -3.618 12.803 -0.354 1.00 91.75 221 TYR A O 1
ATOM 1783 N N . LYS A 1 222 ? -2.260 13.370 -2.029 1.00 89.56 222 LYS A N 1
ATOM 1784 C CA . LYS A 1 222 ? -3.198 14.355 -2.584 1.00 89.56 222 LYS A CA 1
ATOM 1785 C C . LYS A 1 222 ? -4.580 13.758 -2.883 1.00 89.56 222 LYS A C 1
ATOM 1787 O O . LYS A 1 222 ? -5.584 14.431 -2.671 1.00 89.56 222 LYS A O 1
ATOM 1792 N N . LYS A 1 223 ? -4.641 12.521 -3.386 1.00 91.25 223 LYS A N 1
ATOM 1793 C CA . LYS A 1 223 ? -5.905 11.826 -3.676 1.00 91.25 223 LYS A CA 1
ATOM 1794 C C . LYS A 1 223 ? -6.511 11.240 -2.411 1.00 91.25 223 LYS A C 1
ATOM 1796 O O . LYS A 1 223 ? -7.659 11.549 -2.102 1.00 91.25 223 LYS A O 1
ATOM 1801 N N . LEU A 1 224 ? -5.713 10.495 -1.650 1.00 91.88 224 LEU A N 1
ATOM 1802 C CA . LEU A 1 224 ? -6.108 9.886 -0.382 1.00 91.88 224 LEU A CA 1
ATOM 1803 C C . LEU A 1 224 ? -6.792 10.895 0.549 1.00 91.88 224 LEU A C 1
ATOM 1805 O O . LEU A 1 224 ? -7.893 10.658 1.036 1.00 91.88 224 LEU A O 1
ATOM 1809 N N . LEU A 1 225 ? -6.158 12.045 0.747 1.00 88.94 225 LEU A N 1
ATOM 1810 C CA . LEU A 1 225 ? -6.562 13.048 1.726 1.00 88.94 225 LEU A CA 1
ATOM 1811 C C . LEU A 1 225 ? -7.637 14.006 1.208 1.00 88.94 225 LEU A C 1
ATOM 1813 O O . LEU A 1 225 ? -8.140 14.835 1.962 1.00 88.94 225 LEU A O 1
ATOM 1817 N N . SER A 1 226 ? -7.990 13.910 -0.077 1.00 90.69 226 SER A N 1
ATOM 1818 C CA . SER A 1 226 ? -9.133 14.639 -0.638 1.00 90.69 226 SER A CA 1
ATOM 1819 C C . SER A 1 226 ? -10.473 13.971 -0.318 1.00 90.69 226 SER A C 1
ATOM 1821 O O . SER A 1 226 ? -11.525 14.585 -0.488 1.00 90.69 226 SER A O 1
ATOM 1823 N N . GLN A 1 227 ? -10.443 12.724 0.160 1.00 93.75 227 GLN A N 1
ATOM 1824 C CA . GLN A 1 227 ? -11.633 11.981 0.548 1.00 93.75 227 GLN A CA 1
ATOM 1825 C C . GLN A 1 227 ? -12.178 12.511 1.886 1.00 93.75 227 GLN A C 1
ATOM 1827 O O . GLN A 1 227 ? -11.457 12.487 2.885 1.00 93.75 227 GLN A O 1
ATOM 1832 N N . PRO A 1 228 ? -13.448 12.946 1.969 1.00 93.81 228 PRO A N 1
ATOM 1833 C CA . PRO A 1 228 ? -13.996 13.568 3.181 1.00 93.81 228 PRO A CA 1
ATOM 1834 C C . PRO A 1 228 ? -14.047 12.632 4.404 1.00 93.81 228 PRO A C 1
ATOM 1836 O O . PRO A 1 228 ? -14.059 13.097 5.554 1.00 93.81 228 PRO A O 1
ATOM 1839 N N . GLN A 1 229 ? -14.078 11.318 4.165 1.00 95.62 229 GLN A N 1
ATOM 1840 C CA . GLN A 1 229 ? -14.079 10.272 5.188 1.00 95.62 229 GLN A CA 1
ATOM 1841 C C . GLN A 1 229 ? -12.707 10.095 5.851 1.00 95.62 229 GLN A C 1
ATOM 1843 O O . GLN A 1 229 ? -12.643 9.617 6.983 1.00 95.62 229 GLN A O 1
ATOM 1848 N N . ILE A 1 230 ? -11.623 10.483 5.173 1.00 95.94 230 ILE A N 1
ATOM 1849 C CA . ILE A 1 230 ? -10.256 10.307 5.661 1.00 95.94 230 ILE A CA 1
ATOM 1850 C C . ILE A 1 230 ? -9.844 11.531 6.460 1.00 95.94 230 ILE A C 1
ATOM 1852 O O . ILE A 1 230 ? -9.950 12.672 6.008 1.00 95.94 230 ILE A O 1
ATOM 1856 N N . LYS A 1 231 ? -9.384 11.292 7.684 1.00 95.06 231 LYS A N 1
ATOM 1857 C CA . LYS A 1 231 ? -8.889 12.324 8.588 1.00 95.06 231 LYS A CA 1
ATOM 1858 C C . LYS A 1 231 ? -7.374 12.246 8.681 1.00 95.06 231 LYS A C 1
ATOM 1860 O O . LYS A 1 231 ? -6.787 11.176 8.560 1.00 95.06 231 LYS A O 1
ATOM 1865 N N . GLN A 1 232 ? -6.750 13.392 8.905 1.00 89.88 232 GLN A N 1
ATOM 1866 C CA . GLN A 1 232 ? -5.303 13.532 9.014 1.00 89.88 232 GLN A CA 1
ATOM 1867 C C . GLN A 1 232 ? -4.950 14.741 9.876 1.00 89.88 232 GLN A C 1
ATOM 1869 O O . GLN A 1 232 ? -5.782 15.632 10.068 1.00 89.88 232 GLN A O 1
ATOM 1874 N N . LEU A 1 233 ? -3.706 14.778 10.347 1.00 82.81 233 LEU A N 1
ATOM 1875 C CA . LEU A 1 233 ? -3.142 15.941 11.032 1.00 82.81 233 LEU A CA 1
ATOM 1876 C C . LEU A 1 233 ? -2.152 16.699 10.148 1.00 82.81 233 LEU A C 1
ATOM 1878 O O . LEU A 1 233 ? -2.137 17.929 10.177 1.00 82.81 233 LEU A O 1
ATOM 1882 N N . SER A 1 234 ? -1.368 15.996 9.326 1.00 82.94 234 SER A N 1
ATOM 1883 C CA . SER A 1 234 ? -0.450 16.632 8.388 1.00 82.94 234 SER A CA 1
ATOM 1884 C C . SER A 1 234 ? -0.272 15.834 7.099 1.00 82.94 234 SER A C 1
ATOM 1886 O O . SER A 1 234 ? -0.365 14.608 7.067 1.00 82.94 234 SER A O 1
ATOM 1888 N N . TYR A 1 235 ? 0.039 16.560 6.027 1.00 82.81 235 TYR A N 1
ATOM 1889 C CA . TYR A 1 235 ? 0.368 15.976 4.727 1.00 82.81 235 TYR A CA 1
ATOM 1890 C C . TYR A 1 235 ? 1.752 15.305 4.731 1.00 82.81 235 TYR A C 1
ATOM 1892 O O . TYR A 1 235 ? 2.028 14.417 3.930 1.00 82.81 235 TYR A O 1
ATOM 1900 N N . GLN A 1 236 ? 2.649 15.759 5.610 1.00 83.00 236 GLN A N 1
ATOM 1901 C CA . GLN A 1 236 ? 4.074 15.441 5.583 1.00 83.00 236 GLN A CA 1
ATOM 1902 C C . GLN A 1 236 ? 4.398 14.057 6.143 1.00 83.00 236 GLN A C 1
ATOM 1904 O O . GLN A 1 236 ? 5.397 13.471 5.727 1.00 83.00 236 GLN A O 1
ATOM 1909 N N . THR A 1 237 ? 3.616 13.557 7.100 1.00 89.62 237 THR A N 1
ATOM 1910 C CA . THR A 1 237 ? 3.849 12.246 7.726 1.00 89.62 237 THR A CA 1
ATOM 1911 C C . THR A 1 237 ? 3.129 11.132 6.978 1.00 89.62 237 THR A C 1
ATOM 1913 O O . THR A 1 237 ? 3.623 10.009 6.940 1.00 89.62 237 THR A O 1
ATOM 1916 N N . GLY A 1 238 ? 1.990 11.439 6.350 1.00 88.56 238 GLY A N 1
ATOM 1917 C CA . GLY A 1 238 ? 1.113 10.449 5.729 1.00 88.56 238 GLY A CA 1
ATOM 1918 C C . GLY A 1 238 ? 0.241 9.678 6.722 1.00 88.56 238 GLY A C 1
ATOM 1919 O O . GLY A 1 238 ? -0.487 8.779 6.301 1.00 88.56 238 GLY A O 1
ATOM 1920 N N . LEU A 1 239 ? 0.286 10.016 8.018 1.00 95.56 239 LEU A N 1
ATOM 1921 C CA . LEU A 1 239 ? -0.598 9.413 9.010 1.00 95.56 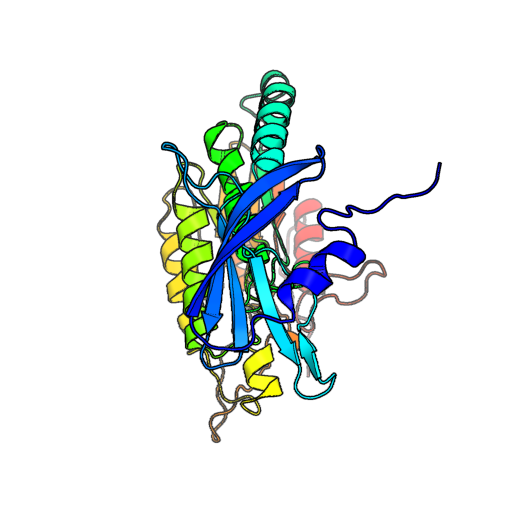239 LEU A CA 1
ATOM 1922 C C . LEU A 1 239 ? -2.035 9.860 8.750 1.00 95.56 239 LEU A C 1
ATOM 1924 O O . LEU A 1 239 ? -2.349 11.051 8.708 1.00 95.56 239 LEU A O 1
ATOM 1928 N N . SER A 1 240 ? -2.921 8.882 8.617 1.00 96.69 240 SER A N 1
ATOM 1929 C CA . SER A 1 240 ? -4.345 9.123 8.405 1.00 96.69 240 SER A CA 1
ATOM 1930 C C . SER A 1 240 ? -5.194 8.141 9.198 1.00 96.69 240 SER A C 1
ATOM 1932 O O . SER A 1 240 ? -4.709 7.108 9.661 1.00 96.69 240 SER A O 1
ATOM 1934 N N . TYR A 1 241 ? -6.468 8.473 9.391 1.00 97.50 241 TYR A N 1
ATOM 1935 C CA . TYR A 1 241 ? -7.415 7.566 10.018 1.00 97.50 241 TYR A CA 1
ATOM 1936 C C . TYR A 1 241 ? -8.817 7.654 9.415 1.00 97.50 241 TYR A C 1
ATOM 1938 O O . TYR A 1 241 ? -9.223 8.674 8.854 1.00 97.50 241 TYR A O 1
ATOM 1946 N N . PHE A 1 242 ? -9.554 6.559 9.566 1.00 97.25 242 PHE A N 1
ATOM 1947 C CA . PHE A 1 242 ? -10.944 6.383 9.162 1.00 97.25 242 PHE A CA 1
ATOM 1948 C C . PHE A 1 242 ? -11.754 5.880 10.360 1.00 97.25 242 PHE A C 1
ATOM 1950 O O . PHE A 1 242 ? -11.279 5.045 11.130 1.00 97.25 242 PHE A O 1
ATOM 1957 N N . ASP A 1 243 ? -12.973 6.387 10.524 1.00 96.50 243 ASP A N 1
ATOM 1958 C CA . ASP A 1 243 ? -13.876 5.991 11.604 1.00 96.50 243 ASP A CA 1
ATOM 1959 C C . ASP A 1 243 ? -15.110 5.277 11.040 1.00 96.50 243 ASP A C 1
ATOM 1961 O O . ASP A 1 243 ? -15.821 5.832 10.201 1.00 96.50 243 ASP A O 1
ATOM 1965 N N . LYS A 1 244 ? -15.423 4.095 11.584 1.00 95.06 244 LYS A N 1
ATOM 1966 C CA . LYS A 1 244 ? -16.729 3.442 11.434 1.00 95.06 244 LYS A CA 1
ATOM 1967 C C . LYS A 1 244 ? -17.301 3.125 12.812 1.00 95.06 244 LYS A C 1
ATOM 1969 O O . LYS A 1 244 ? -16.900 2.168 13.474 1.00 95.06 244 LYS A O 1
ATOM 1974 N N . GLY A 1 245 ? -18.244 3.956 13.255 1.00 92.88 245 GLY A N 1
ATOM 1975 C CA . GLY A 1 245 ? -18.811 3.864 14.601 1.00 92.88 245 GLY A CA 1
ATOM 1976 C C . GLY A 1 245 ? -17.719 3.931 15.677 1.00 92.88 245 GLY A C 1
ATOM 1977 O O . GLY A 1 245 ? -16.939 4.887 15.728 1.00 92.88 245 GLY A O 1
ATOM 1978 N N . GLN A 1 246 ? -17.648 2.890 16.513 1.00 93.44 246 GLN A N 1
ATOM 1979 C CA . GLN A 1 246 ? -16.659 2.776 17.592 1.00 93.44 246 GLN A CA 1
ATOM 1980 C C . GLN A 1 246 ? -15.281 2.286 17.132 1.00 93.44 246 GLN A C 1
ATOM 1982 O O . GLN A 1 246 ? -14.348 2.310 17.933 1.00 93.44 246 GLN A O 1
ATOM 1987 N N . VAL A 1 247 ? -15.130 1.853 15.877 1.00 95.94 247 VAL A N 1
ATOM 1988 C CA . VAL A 1 247 ? -13.846 1.378 15.354 1.00 95.94 247 VAL A CA 1
ATOM 1989 C C . VAL A 1 247 ? -13.133 2.508 14.619 1.00 95.94 247 VAL A C 1
ATOM 1991 O O . VAL A 1 247 ? -13.712 3.155 13.743 1.00 95.94 247 VAL A O 1
ATOM 1994 N N . ARG A 1 248 ? -11.864 2.732 14.963 1.00 97.38 248 ARG A N 1
ATOM 1995 C CA . ARG A 1 248 ? -10.947 3.637 14.268 1.00 97.38 248 ARG A CA 1
ATOM 1996 C C . ARG A 1 248 ? -9.844 2.833 13.601 1.00 97.38 248 ARG A C 1
ATOM 1998 O O . ARG A 1 248 ? -9.138 2.079 14.263 1.00 97.38 248 ARG A O 1
ATOM 2005 N N . VAL A 1 249 ? -9.670 3.033 12.304 1.00 98.12 249 VAL A N 1
ATOM 2006 C CA . VAL A 1 249 ? -8.560 2.472 11.536 1.00 98.12 249 VAL A CA 1
ATOM 2007 C C . VAL A 1 249 ? -7.513 3.560 11.367 1.00 98.12 249 VAL A C 1
ATOM 2009 O O . VAL A 1 249 ? -7.810 4.592 10.774 1.00 98.12 249 VAL A O 1
ATOM 2012 N N . ILE A 1 250 ? -6.312 3.353 11.898 1.00 98.19 250 ILE A N 1
ATOM 2013 C CA . ILE A 1 250 ? -5.170 4.265 11.778 1.00 98.19 250 ILE A CA 1
ATOM 2014 C C . ILE A 1 250 ? -4.187 3.661 10.781 1.00 98.19 250 ILE A C 1
ATOM 2016 O O . ILE A 1 250 ? -3.765 2.520 10.950 1.00 98.19 250 ILE A O 1
ATOM 2020 N N . VAL A 1 251 ? -3.800 4.428 9.766 1.00 97.94 251 VAL A N 1
ATOM 2021 C CA . VAL A 1 251 ? -2.791 4.039 8.778 1.00 97.94 251 VAL A CA 1
ATOM 2022 C C . VAL A 1 251 ? -1.505 4.792 9.091 1.00 97.94 251 VAL A C 1
ATOM 2024 O O . VAL A 1 251 ? -1.455 6.020 8.993 1.00 97.94 251 VAL A O 1
ATOM 2027 N N . LEU A 1 252 ? -0.481 4.050 9.501 1.00 97.62 252 LEU A N 1
ATOM 2028 C CA . LEU A 1 252 ? 0.853 4.554 9.794 1.00 97.62 252 LEU A CA 1
ATOM 2029 C C . LEU A 1 252 ? 1.730 4.502 8.547 1.00 97.62 252 LEU A C 1
ATOM 2031 O O . LEU A 1 252 ? 1.721 3.534 7.786 1.00 97.62 252 LEU A O 1
ATOM 2035 N N . ASN A 1 253 ? 2.560 5.525 8.392 1.00 96.88 253 ASN A N 1
ATOM 2036 C CA . ASN A 1 253 ? 3.662 5.507 7.451 1.00 96.88 253 ASN A CA 1
ATOM 2037 C C . ASN A 1 253 ? 4.910 4.987 8.173 1.00 96.88 253 ASN A C 1
ATOM 2039 O O . ASN A 1 253 ? 5.630 5.739 8.827 1.00 96.88 253 ASN A O 1
ATOM 2043 N N . THR A 1 254 ? 5.165 3.688 8.046 1.00 97.25 254 THR A N 1
ATOM 2044 C CA . THR A 1 254 ? 6.367 3.021 8.580 1.00 97.25 254 THR A CA 1
ATOM 2045 C C . THR A 1 254 ? 7.612 3.250 7.712 1.00 97.25 254 THR A C 1
ATOM 2047 O O . THR A 1 254 ? 8.691 2.759 8.033 1.00 97.25 254 THR A O 1
ATOM 2050 N N . SER A 1 255 ? 7.458 4.001 6.619 1.00 96.31 255 SER A N 1
ATOM 2051 C CA . SER A 1 255 ? 8.497 4.434 5.677 1.00 96.31 255 SER A CA 1
ATOM 2052 C C . SER A 1 255 ? 8.651 5.963 5.717 1.00 96.31 255 SER A C 1
ATOM 2054 O O . SER A 1 255 ? 8.949 6.633 4.719 1.00 96.31 255 SER A O 1
ATOM 2056 N N . ASP A 1 256 ? 8.395 6.536 6.891 1.00 95.94 256 ASP A N 1
ATOM 2057 C CA . ASP A 1 256 ? 8.479 7.956 7.186 1.00 95.94 256 ASP A CA 1
ATOM 2058 C C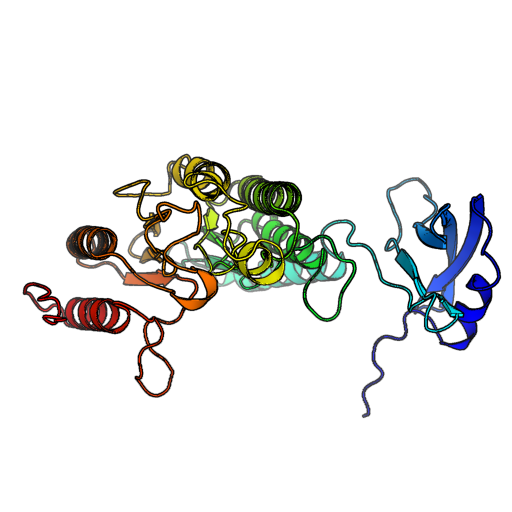 . ASP A 1 256 ? 9.932 8.335 7.469 1.00 95.94 256 ASP A C 1
ATOM 2060 O O . ASP A 1 256 ? 10.362 8.555 8.599 1.00 95.94 256 ASP A O 1
ATOM 2064 N N . VAL A 1 257 ? 10.706 8.361 6.390 1.00 94.38 257 VAL A N 1
ATOM 2065 C CA . VAL A 1 257 ? 12.121 8.725 6.357 1.00 94.38 257 VAL A CA 1
ATOM 2066 C C . VAL A 1 257 ? 12.238 10.132 5.756 1.00 94.38 257 VAL A C 1
ATOM 2068 O O . VAL A 1 257 ? 11.575 10.427 4.759 1.00 94.38 257 VAL A O 1
ATOM 2071 N N . PRO A 1 258 ? 13.044 11.043 6.333 1.00 92.88 258 PRO A N 1
ATOM 2072 C CA . PRO A 1 258 ? 13.179 12.389 5.789 1.00 92.88 258 PRO A CA 1
ATOM 2073 C C . PRO A 1 258 ? 13.881 12.369 4.424 1.00 92.88 258 PRO A C 1
ATOM 2075 O O . PRO A 1 258 ? 14.974 11.820 4.282 1.00 92.88 258 PRO A O 1
ATOM 2078 N N . TYR A 1 259 ? 13.292 13.045 3.437 1.00 92.19 259 TYR A N 1
ATOM 2079 C CA . TYR A 1 259 ? 13.922 13.261 2.136 1.00 92.19 259 TYR A CA 1
ATOM 2080 C C . TYR A 1 259 ? 15.012 14.333 2.263 1.00 92.19 259 TYR A C 1
ATOM 2082 O O . TYR A 1 259 ? 14.723 15.530 2.279 1.00 92.19 259 TYR A O 1
ATOM 2090 N N . LEU A 1 260 ? 16.269 13.906 2.388 1.00 94.19 260 LEU A N 1
ATOM 2091 C CA . LEU A 1 260 ? 17.431 14.793 2.453 1.00 94.19 260 LEU A CA 1
ATOM 2092 C C . LEU A 1 260 ? 18.408 14.448 1.335 1.00 94.19 260 LEU A C 1
ATOM 2094 O O . LEU A 1 260 ? 18.753 13.281 1.152 1.00 94.19 260 LEU A O 1
ATOM 2098 N N . ILE A 1 261 ? 18.876 15.478 0.634 1.00 94.75 261 ILE A N 1
ATOM 2099 C CA . ILE A 1 261 ? 19.871 15.362 -0.429 1.00 94.75 261 ILE A CA 1
ATOM 2100 C C . ILE A 1 261 ? 21.204 15.911 0.075 1.00 94.75 261 ILE A C 1
ATOM 2102 O O . ILE A 1 261 ? 21.264 16.982 0.679 1.00 94.75 261 ILE A O 1
ATOM 2106 N N . THR A 1 262 ? 22.270 15.148 -0.125 1.00 93.94 262 THR A N 1
ATOM 2107 C CA . THR A 1 262 ? 23.643 15.544 0.197 1.00 93.94 262 THR A CA 1
ATOM 2108 C C . THR A 1 262 ? 24.150 16.613 -0.778 1.00 93.94 262 THR A C 1
ATOM 2110 O O . THR A 1 262 ? 23.578 16.833 -1.843 1.00 93.94 262 THR A O 1
ATOM 2113 N N . ALA A 1 263 ? 25.278 17.257 -0.460 1.00 93.31 263 ALA A N 1
ATOM 2114 C CA . ALA A 1 263 ? 25.869 18.281 -1.329 1.00 93.31 263 ALA A CA 1
ATOM 2115 C C . ALA A 1 263 ? 26.217 17.772 -2.746 1.00 93.31 263 ALA A C 1
ATOM 2117 O O . ALA A 1 263 ? 26.220 18.551 -3.692 1.00 93.31 263 ALA A O 1
ATOM 2118 N N . ASN A 1 264 ? 26.480 16.470 -2.904 1.00 91.69 264 ASN A N 1
ATOM 2119 C CA . ASN A 1 264 ? 26.733 15.820 -4.193 1.00 91.69 264 ASN A CA 1
ATOM 2120 C C . ASN A 1 264 ? 25.466 15.260 -4.873 1.00 91.69 264 ASN A C 1
ATOM 2122 O O . ASN A 1 264 ? 25.582 14.520 -5.844 1.00 91.69 264 ASN A O 1
ATOM 2126 N N . GLY A 1 265 ? 24.265 15.604 -4.397 1.00 91.56 265 GLY A N 1
ATOM 2127 C CA . GLY A 1 265 ? 23.012 15.251 -5.070 1.00 91.56 265 GLY A CA 1
ATOM 2128 C C . GLY A 1 265 ? 22.505 13.827 -4.813 1.00 91.56 265 GLY A C 1
ATOM 2129 O O . GLY A 1 265 ? 21.670 13.351 -5.582 1.00 91.56 265 GLY A O 1
ATOM 2130 N N . LEU A 1 266 ? 22.994 13.148 -3.769 1.00 92.00 266 LEU A N 1
ATOM 2131 C CA . LEU A 1 266 ? 22.586 11.788 -3.397 1.00 92.00 266 LEU A CA 1
ATOM 2132 C C . LEU A 1 266 ? 21.527 11.811 -2.294 1.00 92.00 266 LEU A C 1
ATOM 2134 O O . LEU A 1 266 ? 21.538 12.698 -1.436 1.00 92.00 266 LEU A O 1
ATOM 2138 N N . LYS A 1 267 ? 20.647 10.806 -2.254 1.00 91.69 267 LYS A N 1
ATOM 2139 C CA . LYS A 1 267 ? 19.784 10.579 -1.088 1.00 91.69 267 LYS A CA 1
ATOM 2140 C C . LYS A 1 267 ? 20.656 10.262 0.128 1.00 91.69 267 LYS A C 1
ATOM 2142 O O . LYS A 1 267 ? 21.501 9.371 0.090 1.00 91.69 267 LYS A O 1
ATOM 2147 N N . LYS A 1 268 ? 20.448 10.997 1.223 1.00 92.31 268 LYS A N 1
ATOM 2148 C CA . LYS A 1 268 ? 21.136 10.751 2.501 1.00 92.31 268 LYS A CA 1
ATOM 2149 C C . LYS A 1 268 ? 20.672 9.447 3.154 1.00 92.31 268 LYS A C 1
ATOM 2151 O O . LYS A 1 268 ? 21.460 8.796 3.832 1.00 92.31 268 LYS A O 1
ATOM 2156 N N . TYR A 1 269 ? 19.398 9.107 2.973 1.00 91.94 269 TYR A N 1
ATOM 2157 C CA . TYR A 1 269 ? 18.783 7.892 3.489 1.00 91.94 269 TYR A CA 1
ATOM 2158 C C . TYR A 1 269 ? 18.142 7.129 2.337 1.00 91.94 269 TYR A C 1
ATOM 2160 O O . TYR A 1 269 ? 17.385 7.710 1.558 1.00 91.94 269 TYR A O 1
ATOM 2168 N N . ASP A 1 270 ? 18.452 5.842 2.265 1.00 89.75 270 ASP A N 1
ATOM 2169 C CA . ASP A 1 270 ? 17.789 4.882 1.394 1.00 89.75 270 ASP A CA 1
ATOM 2170 C C . ASP A 1 270 ? 16.563 4.344 2.141 1.00 89.75 270 ASP A C 1
ATOM 2172 O O . ASP A 1 270 ? 16.693 3.646 3.151 1.00 89.75 270 ASP A O 1
ATOM 2176 N N . VAL A 1 271 ? 15.363 4.685 1.669 1.00 90.62 271 VAL A N 1
ATOM 2177 C CA . VAL A 1 271 ? 14.121 4.301 2.358 1.00 90.62 271 VAL A CA 1
ATOM 2178 C C . VAL A 1 271 ? 13.913 2.791 2.325 1.00 90.62 271 VAL A C 1
ATOM 2180 O O . VAL A 1 271 ? 13.409 2.243 3.310 1.00 90.62 271 VAL A O 1
ATOM 2183 N N . LYS A 1 272 ? 14.380 2.115 1.263 1.00 90.69 272 LYS A N 1
ATOM 2184 C CA . LYS A 1 272 ? 14.302 0.658 1.110 1.00 90.69 272 LYS A CA 1
ATOM 2185 C C . LYS A 1 272 ? 14.992 -0.059 2.265 1.00 90.69 272 LYS A C 1
ATOM 2187 O O . LYS A 1 272 ? 14.505 -1.101 2.700 1.00 90.69 272 LYS A O 1
ATOM 2192 N N . LEU A 1 273 ? 16.105 0.492 2.748 1.00 89.19 273 LEU A N 1
ATOM 2193 C CA . LEU A 1 273 ? 16.899 -0.079 3.836 1.00 89.19 273 LEU A CA 1
ATOM 2194 C C . LEU A 1 273 ? 16.570 0.522 5.202 1.00 89.19 273 LEU A C 1
ATOM 2196 O O . LEU A 1 273 ? 16.711 -0.167 6.210 1.00 89.19 273 LEU A O 1
ATOM 2200 N N . THR A 1 274 ? 16.171 1.796 5.250 1.00 93.06 274 THR A N 1
ATOM 2201 C CA . THR A 1 274 ? 16.042 2.513 6.515 1.00 93.06 274 THR A CA 1
ATOM 2202 C C . THR A 1 274 ? 14.762 2.192 7.266 1.00 93.06 274 THR A C 1
ATOM 2204 O O . THR A 1 274 ? 14.886 1.872 8.432 1.00 93.06 274 THR A O 1
ATOM 2207 N N . LEU A 1 275 ? 13.568 2.268 6.661 1.00 94.31 275 LEU A N 1
ATOM 2208 C CA . LEU A 1 275 ? 12.273 2.060 7.350 1.00 94.31 275 LEU A CA 1
ATOM 2209 C C . LEU A 1 275 ? 12.183 2.690 8.764 1.00 94.31 275 LEU A C 1
ATOM 2211 O O . LEU A 1 275 ? 12.672 2.159 9.764 1.00 94.31 275 LEU A O 1
ATOM 2215 N N . ALA A 1 276 ? 11.521 3.839 8.879 1.00 96.25 276 ALA A N 1
ATOM 2216 C CA . ALA A 1 276 ? 11.479 4.607 10.120 1.00 96.25 276 ALA A CA 1
ATOM 2217 C C . ALA A 1 276 ? 10.142 5.317 10.328 1.00 96.25 276 ALA A C 1
ATOM 2219 O O . ALA A 1 276 ? 9.354 5.489 9.400 1.00 96.25 276 ALA A O 1
ATOM 2220 N N . ILE A 1 277 ? 9.932 5.787 11.558 1.00 96.69 277 ILE A N 1
ATOM 2221 C CA . ILE A 1 277 ? 8.859 6.720 11.916 1.00 96.69 277 ILE A CA 1
ATOM 2222 C C . ILE A 1 277 ? 9.498 7.974 12.517 1.00 96.69 277 ILE A C 1
ATOM 2224 O O . ILE A 1 277 ? 10.228 7.875 13.506 1.00 96.69 277 ILE A O 1
ATOM 2228 N N . ARG A 1 278 ? 9.260 9.168 11.950 1.00 95.44 278 ARG A N 1
ATOM 2229 C CA . ARG A 1 278 ? 9.789 10.422 12.521 1.00 95.44 278 ARG A CA 1
ATOM 2230 C C . ARG A 1 278 ? 9.015 10.809 13.775 1.00 95.44 278 ARG A C 1
ATOM 2232 O O . ARG A 1 278 ? 7.819 10.561 13.898 1.00 95.44 278 ARG A O 1
ATOM 2239 N N . GLN A 1 279 ? 9.683 11.540 14.666 1.00 93.88 279 GLN A N 1
ATOM 2240 C CA . GLN A 1 279 ? 9.081 12.064 15.900 1.00 93.88 279 GLN A CA 1
ATOM 2241 C C . GLN A 1 279 ? 7.806 12.884 15.650 1.00 93.88 279 GLN A C 1
ATOM 2243 O O . GLN A 1 279 ? 6.875 12.824 16.448 1.00 93.88 279 GLN A O 1
ATOM 2248 N N . GLN A 1 280 ? 7.727 13.598 14.521 1.00 94.88 280 GLN A N 1
ATOM 2249 C CA . GLN A 1 280 ? 6.517 14.321 14.130 1.00 94.88 280 GLN A CA 1
ATOM 2250 C C . GLN A 1 280 ? 5.306 13.383 13.994 1.00 94.88 280 GLN A C 1
ATOM 2252 O O . GLN A 1 280 ? 4.254 13.668 14.559 1.00 94.88 280 GLN A O 1
ATOM 2257 N N . GLN A 1 281 ? 5.455 12.245 13.310 1.00 96.69 281 GLN A N 1
ATOM 2258 C CA . GLN A 1 281 ? 4.368 11.278 13.159 1.00 96.69 281 GLN A CA 1
ATOM 2259 C C . GLN A 1 281 ? 3.995 10.625 14.494 1.00 96.69 281 GLN A C 1
ATOM 2261 O O . GLN A 1 281 ? 2.823 10.367 14.743 1.00 96.69 281 GLN A O 1
ATOM 2266 N N . ILE A 1 282 ? 4.965 10.404 15.384 1.00 96.75 282 ILE A N 1
ATOM 2267 C CA . ILE A 1 282 ? 4.694 9.884 16.732 1.00 96.75 282 ILE A CA 1
ATOM 2268 C C . ILE A 1 282 ? 3.853 10.883 17.539 1.00 96.75 282 ILE A C 1
ATOM 2270 O O . ILE A 1 282 ? 2.889 10.487 18.190 1.00 96.75 282 ILE A O 1
ATOM 2274 N N . ALA A 1 283 ? 4.169 12.179 17.474 1.00 95.31 283 ALA A N 1
ATOM 2275 C CA . ALA A 1 283 ? 3.376 13.220 18.129 1.00 95.31 283 ALA A CA 1
ATOM 2276 C C . ALA A 1 283 ? 1.942 13.292 17.571 1.00 95.31 283 ALA A C 1
ATOM 2278 O O . ALA A 1 283 ? 0.977 13.394 18.333 1.00 95.31 283 ALA A O 1
ATOM 2279 N N . GLU A 1 284 ? 1.797 13.175 16.251 1.00 96.62 284 GLU A N 1
ATOM 2280 C CA . GLU A 1 284 ? 0.495 13.096 15.584 1.00 96.62 284 GLU A CA 1
ATOM 2281 C C . GLU A 1 284 ? -0.292 11.853 16.021 1.00 96.62 284 GLU A C 1
ATOM 2283 O O . GLU A 1 284 ? -1.466 11.962 16.376 1.00 96.62 284 GLU A O 1
ATOM 2288 N N . LEU A 1 285 ? 0.360 10.690 16.094 1.00 97.44 285 LEU A N 1
ATOM 2289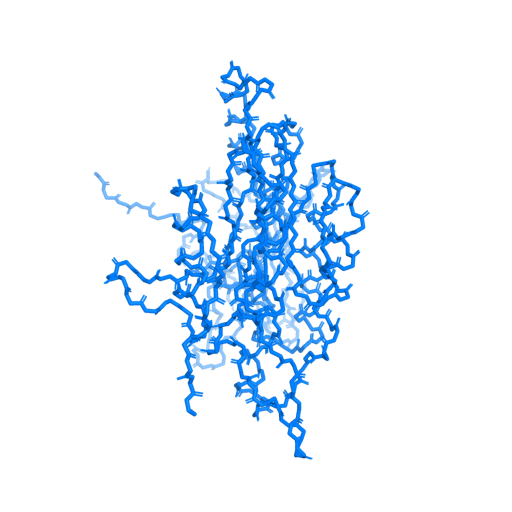 C CA . LEU A 1 285 ? -0.247 9.464 16.606 1.00 97.44 285 LEU A CA 1
ATOM 2290 C C . LEU A 1 285 ? -0.721 9.641 18.052 1.00 97.44 285 LEU A C 1
ATOM 2292 O O . LEU A 1 285 ? -1.847 9.268 18.361 1.00 97.44 285 LEU A O 1
ATOM 2296 N N . ILE A 1 286 ? 0.079 10.259 18.928 1.00 96.12 286 ILE A N 1
ATOM 2297 C CA . ILE A 1 286 ? -0.326 10.559 20.312 1.00 96.12 286 ILE A CA 1
ATOM 2298 C C . ILE A 1 286 ? -1.602 11.408 20.331 1.00 96.12 286 ILE A C 1
ATOM 2300 O O . ILE A 1 286 ? -2.527 11.091 21.078 1.00 96.12 286 ILE A O 1
ATOM 2304 N N . THR A 1 287 ? -1.689 12.445 19.492 1.00 96.00 287 THR A N 1
ATOM 2305 C CA . THR A 1 287 ? -2.902 13.275 19.384 1.00 96.00 287 THR A CA 1
ATOM 2306 C C . THR A 1 287 ? -4.107 12.452 18.929 1.00 96.00 287 THR A C 1
ATOM 2308 O O . THR A 1 287 ? -5.175 12.545 19.535 1.00 96.00 287 THR A O 1
ATOM 2311 N N . VAL A 1 288 ? -3.948 11.599 17.911 1.00 97.00 288 VAL A N 1
ATOM 2312 C CA . VAL A 1 288 ? -5.033 10.721 17.445 1.00 97.00 288 VAL A CA 1
ATOM 2313 C C . VAL A 1 288 ? -5.465 9.750 18.545 1.00 97.00 288 VAL A C 1
ATOM 2315 O O . VAL A 1 288 ? -6.663 9.589 18.773 1.00 97.00 288 VAL A O 1
ATOM 2318 N N . LEU A 1 289 ? -4.527 9.135 19.268 1.00 96.19 289 LEU A N 1
ATOM 2319 C CA . LEU A 1 289 ? -4.820 8.213 20.368 1.00 96.19 289 LEU A CA 1
ATOM 2320 C C . LEU A 1 289 ? -5.556 8.912 21.520 1.00 96.19 289 LEU A C 1
ATOM 2322 O O . LEU A 1 289 ? -6.560 8.394 22.000 1.00 96.19 289 LEU A O 1
ATOM 2326 N N . GLN A 1 290 ? -5.142 10.120 21.910 1.00 93.81 290 GLN A N 1
ATOM 2327 C CA . GLN A 1 290 ? -5.847 10.923 22.921 1.00 93.81 290 GLN A CA 1
ATOM 2328 C C . GLN A 1 290 ? -7.295 11.238 22.512 1.00 93.81 290 GLN A C 1
ATOM 2330 O O . GLN A 1 290 ? -8.184 11.265 23.355 1.00 93.81 290 GLN A O 1
ATOM 2335 N N . GLN A 1 291 ? -7.550 11.412 21.213 1.00 94.38 291 GLN A N 1
ATOM 2336 C CA . GLN A 1 291 ? -8.887 11.609 20.641 1.00 94.38 291 GLN A CA 1
ATOM 2337 C C . GLN A 1 291 ? -9.645 10.293 20.377 1.00 94.38 291 GLN A C 1
ATOM 2339 O O . GLN A 1 291 ? -10.682 10.303 19.709 1.00 94.38 291 GLN A O 1
ATOM 2344 N N . SER A 1 292 ? -9.109 9.152 20.813 1.00 95.19 292 SER A N 1
ATOM 2345 C CA . SER A 1 292 ? -9.661 7.812 20.566 1.00 95.19 292 SER A CA 1
ATOM 2346 C C . SER A 1 292 ? -10.133 7.117 21.846 1.00 95.19 292 SER A C 1
ATOM 2348 O O . SER A 1 292 ? -10.283 5.896 21.854 1.00 95.19 292 SER A O 1
ATOM 2350 N N . GLU A 1 293 ? -10.361 7.859 22.933 1.00 86.81 293 GLU A N 1
ATOM 2351 C CA . GLU A 1 293 ? -10.864 7.284 24.183 1.00 86.81 293 GLU A CA 1
ATOM 2352 C C . GLU A 1 293 ? -12.182 6.521 23.945 1.00 86.81 293 GLU A C 1
ATOM 2354 O O . GLU A 1 293 ? -13.108 7.020 23.305 1.00 86.81 293 GLU A O 1
ATOM 2359 N N . GLY A 1 294 ? -12.238 5.267 24.406 1.00 87.81 294 GLY A N 1
ATOM 2360 C CA . GLY A 1 294 ? -13.396 4.383 24.224 1.00 87.81 294 GLY A CA 1
ATOM 2361 C C . GLY A 1 294 ? -13.573 3.788 22.817 1.00 87.81 294 GLY A C 1
ATOM 2362 O O . GLY A 1 294 ? -14.551 3.072 22.591 1.00 87.81 294 GLY A O 1
ATOM 2363 N N . LYS A 1 295 ? -12.656 4.047 21.873 1.00 94.38 295 LYS A N 1
ATOM 2364 C CA . LYS A 1 295 ? -12.669 3.422 20.542 1.00 94.38 295 LYS A CA 1
ATOM 2365 C C . LYS A 1 295 ? -11.871 2.120 20.504 1.00 94.38 295 LYS A C 1
ATOM 2367 O O . LYS A 1 295 ? -10.857 1.969 21.181 1.00 94.38 295 LYS A O 1
ATOM 2372 N N . GLN A 1 296 ? -12.297 1.207 19.638 1.00 94.88 296 GLN A N 1
ATOM 2373 C CA . GLN A 1 296 ? -11.494 0.061 19.215 1.00 94.88 296 GLN A CA 1
ATOM 2374 C C . GLN A 1 296 ? -10.574 0.504 18.078 1.00 94.88 296 GLN A C 1
ATOM 2376 O O . GLN A 1 296 ? -11.041 1.113 17.117 1.00 94.88 296 GLN A O 1
ATOM 2381 N N . ILE A 1 297 ? -9.277 0.221 18.178 1.00 96.25 297 ILE A N 1
ATOM 2382 C CA . ILE A 1 297 ? -8.290 0.700 17.205 1.00 96.25 297 ILE A CA 1
ATOM 2383 C C . ILE A 1 297 ? -7.743 -0.465 16.385 1.00 96.25 297 ILE A C 1
ATOM 2385 O O . ILE A 1 297 ? -7.277 -1.459 16.935 1.00 96.25 297 ILE A O 1
ATOM 2389 N N . VAL A 1 298 ? -7.760 -0.302 15.065 1.00 96.94 298 VAL A N 1
ATOM 2390 C CA . VAL A 1 298 ? -7.021 -1.127 14.107 1.00 96.94 298 VAL A CA 1
ATOM 2391 C C . VAL A 1 298 ? -5.869 -0.286 13.576 1.00 96.94 298 VAL A C 1
ATOM 2393 O O . VAL A 1 298 ? -6.093 0.822 13.093 1.00 96.94 298 VAL A O 1
ATOM 2396 N N . VAL A 1 299 ? -4.643 -0.794 13.663 1.00 97.25 299 VAL A N 1
ATOM 2397 C CA . VAL A 1 299 ? -3.458 -0.123 13.115 1.00 97.25 299 VAL A CA 1
ATOM 2398 C C . VAL A 1 299 ? -3.008 -0.863 11.864 1.00 97.25 299 VAL A C 1
ATOM 2400 O O . VAL A 1 299 ? -2.834 -2.079 11.890 1.00 97.25 299 VAL A O 1
ATOM 2403 N N . LEU A 1 300 ? -2.824 -0.118 10.780 1.00 97.94 300 LEU A N 1
ATOM 2404 C CA . LEU A 1 300 ? -2.332 -0.584 9.491 1.00 97.94 300 LEU A CA 1
ATOM 2405 C C . LEU A 1 300 ? -1.000 0.106 9.181 1.00 97.94 300 LEU A C 1
ATOM 2407 O O . LEU A 1 300 ? -0.816 1.276 9.509 1.00 97.94 300 LEU A O 1
ATOM 2411 N N . GLY A 1 301 ? -0.083 -0.598 8.531 1.00 96.88 301 GLY A N 1
ATOM 2412 C CA . GLY A 1 301 ? 1.216 -0.085 8.096 1.00 96.88 301 GLY A CA 1
ATOM 2413 C C . GLY A 1 301 ? 1.924 -1.120 7.226 1.00 96.88 301 GLY A C 1
ATOM 2414 O O . GLY A 1 301 ? 1.462 -2.259 7.157 1.00 96.88 301 GLY A O 1
ATOM 2415 N N . HIS A 1 302 ? 3.017 -0.720 6.572 1.00 97.75 302 HIS A N 1
ATOM 2416 C CA . HIS A 1 302 ? 3.785 -1.617 5.700 1.00 97.75 302 HIS A CA 1
ATOM 2417 C C . HIS A 1 302 ? 4.667 -2.564 6.504 1.00 97.75 302 HIS A C 1
ATOM 2419 O O . HIS A 1 302 ? 4.491 -3.779 6.510 1.00 97.75 302 HIS A O 1
ATOM 2425 N N . ALA A 1 303 ? 5.618 -1.984 7.229 1.00 95.88 303 ALA A N 1
ATOM 2426 C CA . ALA A 1 303 ? 6.620 -2.734 7.957 1.00 95.88 303 ALA A CA 1
ATOM 2427 C C . ALA A 1 303 ? 6.174 -2.997 9.396 1.00 95.88 303 ALA A C 1
ATOM 2429 O O . ALA A 1 303 ? 5.538 -2.166 10.050 1.00 95.88 303 ALA A O 1
ATOM 2430 N N . ASN A 1 304 ? 6.562 -4.156 9.919 1.00 95.31 304 ASN A N 1
ATOM 2431 C CA . ASN A 1 304 ? 6.307 -4.493 11.311 1.00 95.31 304 ASN A CA 1
ATOM 2432 C C . ASN A 1 304 ? 7.072 -3.540 12.242 1.00 95.31 304 ASN A C 1
ATOM 2434 O O . ASN A 1 304 ? 8.254 -3.274 12.031 1.00 95.31 304 ASN A O 1
ATOM 2438 N N . LEU A 1 305 ? 6.426 -3.080 13.318 1.00 96.00 305 LEU A N 1
ATOM 2439 C CA . LEU A 1 305 ? 7.101 -2.288 14.356 1.00 96.00 305 LEU A CA 1
ATOM 2440 C C . LEU A 1 305 ? 8.190 -3.109 15.067 1.00 96.00 305 LEU A C 1
ATOM 2442 O O . LEU A 1 305 ? 9.290 -2.611 15.303 1.00 96.00 305 LEU A O 1
ATOM 2446 N N . LEU A 1 306 ? 7.877 -4.375 15.362 1.00 95.19 306 LEU A N 1
ATOM 2447 C CA . LEU A 1 306 ? 8.756 -5.379 15.963 1.00 95.19 306 LEU A CA 1
ATOM 2448 C C . LEU A 1 306 ? 8.690 -6.680 15.158 1.00 95.19 306 LEU A C 1
ATOM 2450 O O . LEU A 1 306 ? 7.657 -7.006 14.574 1.00 95.19 306 LEU A O 1
ATOM 2454 N N . LYS A 1 307 ? 9.775 -7.450 15.153 1.00 93.19 307 LYS A N 1
ATOM 2455 C CA . LYS A 1 307 ? 9.800 -8.812 14.610 1.00 93.19 307 LYS A CA 1
ATOM 2456 C C . LYS A 1 307 ? 9.145 -9.795 15.584 1.00 93.19 307 LYS A C 1
ATOM 2458 O O . LYS A 1 307 ? 8.909 -9.482 16.748 1.00 93.19 307 LYS A O 1
ATOM 2463 N N . ALA A 1 308 ? 8.878 -11.012 15.109 1.00 90.38 308 ALA A N 1
ATOM 2464 C CA . ALA A 1 308 ? 8.239 -12.063 15.906 1.00 90.38 308 ALA A CA 1
ATOM 2465 C C . ALA A 1 308 ? 9.037 -12.460 17.166 1.00 90.38 308 ALA A C 1
ATOM 2467 O O . ALA A 1 308 ? 8.450 -12.922 18.139 1.00 90.38 308 ALA A O 1
ATOM 2468 N N . ASP A 1 309 ? 10.356 -12.261 17.159 1.00 92.88 309 ASP A N 1
ATOM 2469 C CA . ASP A 1 309 ? 11.249 -12.492 18.301 1.00 92.88 309 ASP A CA 1
ATOM 2470 C C . ASP A 1 309 ? 11.336 -11.294 19.269 1.00 92.88 309 ASP A C 1
ATOM 2472 O O . ASP A 1 309 ? 12.101 -11.329 20.230 1.00 92.88 309 ASP A O 1
ATOM 2476 N N . GLY A 1 310 ? 10.564 -10.229 19.023 1.00 90.12 310 GLY A N 1
ATOM 2477 C CA . GLY A 1 310 ? 10.561 -8.998 19.813 1.00 90.12 310 GLY A CA 1
ATOM 2478 C C . GLY A 1 310 ? 11.683 -8.015 19.470 1.00 90.12 310 GLY A C 1
ATOM 2479 O O . GLY A 1 310 ? 11.736 -6.939 20.065 1.00 90.12 310 GLY A O 1
ATOM 2480 N N . SER A 1 311 ? 12.567 -8.341 18.521 1.00 93.19 311 SER A N 1
ATOM 2481 C CA . SER A 1 311 ? 13.599 -7.411 18.052 1.00 93.19 311 SER A CA 1
ATOM 2482 C C . SER A 1 311 ? 13.021 -6.303 17.160 1.00 93.19 311 SER A C 1
ATOM 2484 O O . SER A 1 311 ? 11.881 -6.378 16.696 1.00 93.19 311 SER A O 1
ATOM 2486 N N . GLU A 1 312 ? 13.809 -5.253 16.917 1.00 93.94 312 GLU A N 1
ATOM 2487 C CA . GLU A 1 312 ? 13.393 -4.101 16.109 1.00 93.94 312 GLU A CA 1
ATOM 2488 C C . GLU A 1 312 ? 12.992 -4.523 14.683 1.00 93.94 312 GLU A C 1
ATOM 2490 O O . GLU A 1 312 ? 13.762 -5.176 13.965 1.00 93.94 312 GLU A O 1
ATOM 2495 N N . GLY A 1 313 ? 11.774 -4.150 14.276 1.00 92.94 313 GLY A N 1
ATOM 2496 C CA . GLY A 1 313 ? 11.271 -4.341 12.911 1.00 92.94 313 GLY A CA 1
ATOM 2497 C C . GLY A 1 313 ? 11.580 -3.163 11.983 1.00 92.94 313 GLY A C 1
ATOM 2498 O O . GLY A 1 313 ? 11.738 -3.358 10.780 1.00 92.94 313 GLY A O 1
ATOM 2499 N N . LEU A 1 314 ? 11.740 -1.967 12.556 1.00 95.38 314 LEU A N 1
ATOM 2500 C CA . LEU A 1 314 ? 12.163 -0.737 11.881 1.00 95.38 314 LEU A CA 1
ATOM 2501 C C . LEU A 1 314 ? 13.582 -0.366 12.326 1.00 95.38 314 LEU A C 1
ATOM 2503 O O . LEU A 1 314 ? 13.950 -0.656 13.463 1.00 95.38 314 LEU A O 1
ATOM 2507 N N . GLN A 1 315 ? 14.368 0.333 11.500 1.00 95.12 315 GLN A N 1
ATOM 2508 C CA . GLN A 1 315 ? 15.684 0.808 11.956 1.00 95.12 315 GLN A CA 1
ATOM 2509 C C . GLN A 1 315 ? 15.541 1.869 13.052 1.00 95.12 315 GLN A C 1
ATOM 2511 O O . GLN A 1 315 ? 16.372 1.945 13.957 1.00 95.12 315 GLN A O 1
ATOM 2516 N N . PHE A 1 316 ? 14.486 2.690 12.980 1.00 95.06 316 PHE A N 1
ATOM 2517 C CA . PHE A 1 316 ? 14.252 3.759 13.943 1.00 95.06 316 PHE A CA 1
ATOM 2518 C C . PHE A 1 316 ? 12.797 3.817 14.415 1.00 95.06 316 PHE A C 1
ATOM 2520 O O . PHE A 1 316 ? 11.858 3.860 13.620 1.00 95.06 316 PHE A O 1
ATOM 2527 N N . ASN A 1 317 ? 12.641 3.927 15.737 1.00 94.94 317 ASN A N 1
ATOM 2528 C CA . ASN A 1 317 ? 11.401 4.228 16.461 1.00 94.94 317 ASN A CA 1
ATOM 2529 C C . ASN A 1 317 ? 10.264 3.187 16.371 1.00 94.94 317 ASN A C 1
ATOM 2531 O O . ASN A 1 317 ? 9.176 3.462 16.877 1.00 94.94 317 ASN A O 1
ATOM 2535 N N . GLY A 1 318 ? 10.502 1.989 15.823 1.00 95.69 318 GLY A N 1
ATOM 2536 C CA . GLY A 1 318 ? 9.520 0.894 15.821 1.00 95.69 318 GLY A CA 1
ATOM 2537 C C . GLY A 1 318 ? 9.097 0.489 17.234 1.00 95.69 318 GLY A C 1
ATOM 2538 O O . GLY A 1 318 ? 7.914 0.560 17.574 1.00 95.69 318 GLY A O 1
ATOM 2539 N N . HIS A 1 319 ? 10.066 0.181 18.100 1.00 94.44 319 HIS A N 1
ATOM 2540 C CA . HIS A 1 319 ? 9.795 -0.148 19.500 1.00 94.44 319 HIS A CA 1
ATOM 2541 C C . HIS A 1 319 ? 9.122 0.988 20.285 1.00 94.44 319 HIS A C 1
ATOM 2543 O O . HIS A 1 319 ? 8.210 0.742 21.068 1.00 94.44 319 HIS A O 1
ATOM 2549 N N . ALA A 1 320 ? 9.497 2.248 20.045 1.00 94.19 320 ALA A N 1
ATOM 2550 C CA . ALA A 1 320 ? 8.872 3.386 20.725 1.00 94.19 320 ALA A CA 1
ATOM 2551 C C . ALA A 1 320 ? 7.370 3.504 20.402 1.00 94.19 320 ALA A C 1
ATOM 2553 O O . ALA A 1 320 ? 6.561 3.766 21.292 1.00 94.19 320 ALA A O 1
ATOM 2554 N N . VAL A 1 321 ? 6.989 3.278 19.140 1.00 96.25 321 VAL A N 1
ATOM 2555 C CA . VAL A 1 321 ? 5.577 3.248 18.731 1.00 96.25 321 VAL A CA 1
ATOM 2556 C C . VAL A 1 321 ? 4.867 2.017 19.293 1.00 96.25 321 VAL A C 1
ATOM 2558 O O . VAL A 1 321 ? 3.729 2.137 19.742 1.00 96.25 321 VAL A O 1
ATOM 2561 N N . HIS A 1 322 ? 5.527 0.858 19.335 1.00 95.38 322 HIS A N 1
ATOM 2562 C CA . HIS A 1 322 ? 4.972 -0.335 19.976 1.00 95.38 322 HIS A CA 1
ATOM 2563 C C . HIS A 1 322 ? 4.624 -0.075 21.450 1.00 95.38 322 HIS A C 1
ATOM 2565 O O . HIS A 1 322 ? 3.481 -0.277 21.855 1.00 95.38 322 HIS A O 1
ATOM 2571 N N . GLU A 1 323 ? 5.569 0.450 22.231 1.00 93.81 323 GLU A N 1
ATOM 2572 C CA . GLU A 1 323 ? 5.360 0.755 23.650 1.00 93.81 323 GLU A CA 1
ATOM 2573 C C . GLU A 1 323 ? 4.283 1.826 23.866 1.00 93.81 323 GLU A C 1
ATOM 2575 O O . GLU A 1 323 ? 3.494 1.730 24.807 1.00 93.81 323 GLU A O 1
ATOM 2580 N N . LEU A 1 324 ? 4.176 2.814 22.968 1.00 95.56 324 LEU A N 1
ATOM 2581 C CA . LEU A 1 324 ? 3.074 3.779 22.985 1.00 95.56 324 LEU A CA 1
ATOM 2582 C C . LEU A 1 324 ? 1.710 3.085 22.835 1.00 95.56 324 LEU A C 1
ATOM 2584 O O . LEU A 1 324 ? 0.783 3.388 23.588 1.00 95.56 324 LEU A O 1
ATOM 2588 N N . LEU A 1 325 ? 1.581 2.149 21.890 1.00 95.31 325 LEU A N 1
ATOM 2589 C CA . LEU A 1 325 ? 0.340 1.399 21.671 1.00 95.31 325 LEU A CA 1
ATOM 2590 C C . LEU A 1 325 ? 0.029 0.459 22.847 1.00 95.31 325 LEU A C 1
ATOM 2592 O O . LEU A 1 325 ? -1.127 0.366 23.262 1.00 95.31 325 LEU A O 1
ATOM 2596 N N . VAL A 1 326 ? 1.045 -0.179 23.438 1.00 94.38 326 VAL A N 1
ATOM 2597 C CA . VAL A 1 326 ? 0.901 -0.984 24.664 1.00 94.38 326 VAL A CA 1
ATOM 2598 C C . VAL A 1 326 ? 0.411 -0.121 25.827 1.00 94.38 326 VAL A C 1
ATOM 2600 O O . VAL A 1 326 ? -0.521 -0.511 26.534 1.00 94.38 326 VAL A O 1
ATOM 2603 N N . ALA A 1 327 ? 1.001 1.060 26.023 1.00 94.31 327 ALA A N 1
ATOM 2604 C CA . ALA A 1 327 ? 0.603 1.992 27.071 1.00 94.31 327 ALA A CA 1
ATOM 2605 C C . ALA A 1 327 ? -0.834 2.494 26.875 1.00 94.31 327 ALA A C 1
ATOM 2607 O O . ALA A 1 327 ? -1.605 2.522 27.838 1.00 94.31 327 ALA A O 1
ATOM 2608 N N . PHE A 1 328 ? -1.213 2.822 25.635 1.00 93.94 328 PHE A N 1
ATOM 2609 C CA . PHE A 1 328 ? -2.579 3.208 25.288 1.00 93.94 328 PHE A CA 1
ATOM 2610 C C . PHE A 1 328 ? -3.581 2.089 25.600 1.00 93.94 328 PHE A C 1
ATOM 2612 O O . PHE A 1 328 ? -4.582 2.333 26.270 1.00 93.94 328 PHE A O 1
ATOM 2619 N N . ASN A 1 329 ? -3.278 0.850 25.201 1.00 93.12 329 ASN A N 1
ATOM 2620 C CA . ASN A 1 329 ? -4.140 -0.309 25.453 1.00 93.12 329 ASN A CA 1
ATOM 2621 C C . ASN A 1 329 ? -4.294 -0.629 26.952 1.00 93.12 329 ASN A C 1
ATOM 2623 O O . ASN A 1 329 ? -5.290 -1.202 27.378 1.00 93.12 329 ASN A O 1
ATOM 2627 N N . ARG A 1 330 ? -3.310 -0.243 27.771 1.00 94.31 330 ARG A N 1
ATOM 2628 C CA . ARG A 1 330 ? -3.349 -0.354 29.238 1.00 94.31 330 ARG A CA 1
ATOM 2629 C C . ARG A 1 330 ? -3.953 0.876 29.926 1.00 94.31 330 ARG A C 1
ATOM 2631 O O . ARG A 1 330 ? -3.914 0.951 31.151 1.00 94.31 330 ARG A O 1
ATOM 2638 N N . HIS A 1 331 ? -4.480 1.837 29.165 1.00 92.19 331 HIS A N 1
ATOM 2639 C CA . HIS A 1 331 ? -5.036 3.097 29.669 1.00 92.19 331 HIS A CA 1
ATOM 2640 C C . HIS A 1 331 ? -4.060 3.895 30.553 1.00 92.19 331 HIS A C 1
ATOM 2642 O O . HIS A 1 331 ? -4.463 4.591 31.489 1.00 92.19 331 HIS A O 1
ATOM 2648 N N . LEU A 1 332 ? -2.757 3.796 30.270 1.00 92.12 332 LEU A N 1
ATOM 2649 C CA . LEU A 1 332 ? -1.731 4.510 31.024 1.00 92.12 332 LEU A CA 1
ATOM 2650 C C . LEU A 1 332 ? -1.671 5.983 30.607 1.00 92.12 332 LEU A C 1
ATOM 2652 O O . LEU A 1 332 ? -1.884 6.341 29.449 1.00 92.12 332 LEU A O 1
ATOM 2656 N N . LYS A 1 333 ? -1.323 6.847 31.564 1.00 88.50 333 LYS A N 1
ATOM 2657 C CA . LYS A 1 333 ? -1.052 8.273 31.336 1.00 88.50 333 LYS A CA 1
ATOM 2658 C C . LYS A 1 333 ? 0.441 8.530 31.491 1.00 88.50 333 LYS A C 1
ATOM 2660 O O . LYS A 1 333 ? 1.063 8.018 32.417 1.00 88.50 333 LYS A O 1
ATOM 2665 N N . GLY A 1 334 ? 1.013 9.344 30.611 1.00 89.31 334 GLY A N 1
ATOM 2666 C CA . GLY A 1 334 ? 2.438 9.651 30.657 1.00 89.31 334 GLY A CA 1
ATOM 2667 C C . GLY A 1 334 ? 2.909 10.475 29.469 1.00 89.31 334 GLY A C 1
ATOM 2668 O O . GLY A 1 334 ? 2.111 11.061 28.738 1.00 89.31 334 GLY A O 1
ATOM 2669 N N . ARG A 1 335 ? 4.229 10.521 29.293 1.00 85.69 335 ARG A N 1
ATOM 2670 C CA . ARG A 1 335 ? 4.897 11.133 28.142 1.00 85.69 335 ARG A CA 1
ATOM 2671 C C . ARG A 1 335 ? 5.827 10.098 27.532 1.00 85.69 335 ARG A C 1
ATOM 2673 O O . ARG A 1 335 ? 6.496 9.376 28.267 1.00 85.69 335 ARG A O 1
ATOM 2680 N N . LEU A 1 336 ? 5.875 10.043 26.206 1.00 82.44 336 LEU A N 1
ATOM 2681 C CA . LEU A 1 336 ? 6.889 9.256 25.525 1.00 82.44 336 LEU A CA 1
ATOM 2682 C C . LEU A 1 336 ? 8.223 9.994 25.659 1.00 82.44 336 LEU A C 1
ATOM 2684 O O . LEU A 1 336 ? 8.358 11.124 25.191 1.00 82.44 336 LEU A O 1
ATOM 2688 N N . CYS A 1 337 ? 9.190 9.365 26.316 1.00 77.62 337 CYS A N 1
ATOM 2689 C CA . CYS A 1 337 ? 10.554 9.866 26.399 1.00 77.62 337 CYS A CA 1
ATOM 2690 C C . CYS A 1 337 ? 11.381 9.125 25.343 1.00 77.62 337 CYS A C 1
ATOM 2692 O O . CYS A 1 337 ? 11.578 7.916 25.493 1.00 77.62 337 CYS A O 1
ATOM 2694 N N . PRO A 1 338 ? 11.849 9.793 24.272 1.00 62.78 338 PRO A N 1
ATOM 2695 C CA . PRO A 1 338 ? 12.766 9.171 23.331 1.00 62.78 338 PRO A CA 1
ATOM 2696 C C . PRO A 1 338 ? 13.988 8.648 24.086 1.00 62.78 338 PRO A C 1
ATOM 2698 O O . PRO A 1 338 ? 14.509 9.325 24.976 1.00 62.78 338 PRO A O 1
ATOM 2701 N N . LYS A 1 339 ? 14.460 7.452 23.729 1.00 63.06 339 LYS A N 1
ATOM 2702 C CA . LYS A 1 339 ? 15.768 6.983 24.190 1.00 63.06 339 LYS A CA 1
ATOM 2703 C C . LYS A 1 339 ? 16.792 8.024 23.730 1.00 63.06 339 LYS A C 1
ATOM 2705 O O . LYS A 1 339 ? 16.806 8.365 22.549 1.00 63.06 339 LYS A O 1
ATOM 2710 N N . SER A 1 340 ? 17.607 8.556 24.637 1.00 48.66 340 SER A N 1
ATOM 2711 C CA . SER A 1 340 ? 18.715 9.436 24.264 1.00 48.66 340 SER A CA 1
ATOM 2712 C C . SER A 1 340 ? 19.681 8.638 23.389 1.00 48.66 340 SER A C 1
ATOM 2714 O O . SER A 1 340 ? 20.432 7.801 23.889 1.00 48.66 340 SER A O 1
ATOM 2716 N N . THR A 1 341 ? 19.603 8.823 22.077 1.00 45.25 341 THR A N 1
ATOM 2717 C CA . THR A 1 341 ? 20.581 8.284 21.136 1.00 45.25 341 THR A CA 1
ATOM 2718 C C . THR A 1 341 ? 21.703 9.306 21.024 1.00 45.25 341 THR A C 1
ATOM 2720 O O . THR A 1 341 ? 21.435 10.437 20.617 1.00 45.25 341 THR A O 1
ATOM 2723 N N . ASN A 1 342 ? 22.908 8.922 21.456 1.00 32.59 342 ASN A N 1
ATOM 2724 C CA . ASN A 1 342 ? 24.128 9.718 21.291 1.00 32.59 342 ASN A CA 1
ATOM 2725 C C . ASN A 1 342 ? 24.444 9.972 19.817 1.00 32.59 342 ASN A C 1
ATOM 2727 O O . ASN A 1 342 ? 24.220 9.038 19.010 1.00 32.59 342 ASN A O 1
#

Radius of gyration: 23.67 Å; chains: 1; bounding box: 53×56×70 Å

Secondary structure (DSSP, 8-state):
-------SS-HHHHGGGTT--SSEEEEEEEE-TTS-EEEEEEEE-TTSEEEEEEPP-SSS--S-EEEEEEETTTTEEPPPEEE--SS-HHHHHHHHHHHHHHGGG--TT---EEEE----B-SS--SSSSSTHHHHHHHHHHHGGGGT--SEEEE-S--B-S-S-HHHHHHHHHHHHHHHTSSSS-EEE---SSTT-HHHHHHHSTT--SS-TTHHHHHTHHHHTTSTT-EES-TTT--EEEEETTEEEEE--TT-----B-TTS-BSS-HHHH-B--HHHHHHHHHHHHTTTT-EEEEE-SS-SB-TTSSBSSSBSHHHHHHHHHHHHTT-----------